Protein 7PB4 (pdb70)

Nearest PDB structures (foldseek):
  7pb4-assembly1_I  TM=1.005E+00  e=2.789E-32  Homo sapiens
  7yyh-assembly1_I  TM=9.983E-01  e=4.580E-30  Homo sapiens
  7ywx-assembly1_I  TM=9.493E-01  e=4.692E-24  Homo sapiens
  7qoo-assembly1_I  TM=8.839E-01  e=1.342E-22  Homo sapiens
  5z08-assembly1_B  TM=8.418E-01  e=1.892E-09  Thermochaetoides thermophila DSM 1495

Radius of gyration: 22.57 Å; Cα contacts (8 Å, |Δi|>4): 398; chains: 3; bounding box: 41×65×60 Å

Structure (mmCIF, N/CA/C/O backbone):
data_7PB4
#
_entry.id   7PB4
#
_cell.length_a   44.625
_cell.length_b   56.119
_cell.length_c   176.704
_cell.angle_alpha   90.000
_cell.angle_beta   90.000
_cell.angle_gamma   90.000
#
_symmetry.space_group_name_H-M   'P 21 21 21'
#
loop_
_entity.id
_entity.type
_entity.pdbx_description
1 polymer 'Centromere protein H'
2 polymer 'Centromere protein I'
3 polymer 'Centromere protein K'
#
loop_
_atom_site.group_PDB
_atom_site.id
_atom_site.type_symbol
_atom_site.label_atom_id
_atom_site.label_alt_id
_atom_site.label_comp_id
_atom_site.label_asym_id
_atom_site.label_entity_id
_atom_site.label_seq_id
_atom_site.pdbx_PDB_ins_code
_atom_site.Cartn_x
_atom_site.Cartn_y
_atom_site.Cartn_z
_atom_site.occupancy
_atom_site.B_iso_or_equiv
_atom_site.auth_seq_id
_atom_site.auth_comp_id
_atom_site.auth_asym_id
_atom_site.auth_atom_id
_atom_site.pdbx_PDB_model_num
ATOM 1 N N . GLN A 1 2 ? -33.426 17.390 1.420 1.00 99.19 200 GLN H N 1
ATOM 2 C CA . GLN A 1 2 ? -32.068 16.935 1.695 1.00 116.76 200 GLN H CA 1
ATOM 3 C C . GLN A 1 2 ? -31.888 16.553 3.159 1.00 106.24 200 GLN H C 1
ATOM 4 O O . GLN A 1 2 ? -30.814 16.117 3.563 1.00 95.59 200 GLN H O 1
ATOM 10 N N . ASN A 1 3 ? -32.945 16.716 3.955 1.00 101.60 201 ASN H N 1
ATOM 11 C CA . ASN A 1 3 ? -32.801 16.573 5.399 1.00 73.92 201 ASN H CA 1
ATOM 12 C C . ASN A 1 3 ? -32.786 15.110 5.833 1.00 82.58 201 ASN H C 1
ATOM 13 O O . ASN A 1 3 ? -31.922 14.701 6.615 1.00 87.65 201 ASN H O 1
ATOM 18 N N . LEU A 1 4 ? -33.722 14.304 5.325 1.00 76.94 202 LEU H N 1
ATOM 19 C CA . LEU A 1 4 ? -33.936 12.972 5.888 1.00 66.42 202 LEU H CA 1
ATOM 20 C C . LEU A 1 4 ? -32.752 12.047 5.625 1.00 73.02 202 LEU H C 1
ATOM 21 O O . LEU A 1 4 ? -32.296 11.339 6.529 1.00 87.03 202 LEU H O 1
ATOM 26 N N . GLN A 1 5 ? -32.245 12.029 4.390 1.00 72.88 203 GLN H N 1
ATOM 27 C CA . GLN A 1 5 ? -31.163 11.108 4.048 1.00 71.05 203 GLN H CA 1
ATOM 28 C C . GLN A 1 5 ? -29.888 11.450 4.812 1.00 75.63 203 GLN H C 1
ATOM 29 O O . GLN A 1 5 ? -29.220 10.564 5.370 1.00 79.48 203 GLN H O 1
ATOM 35 N N . MET A 1 6 ? -29.532 12.736 4.847 1.00 76.26 204 MET H N 1
ATOM 36 C CA . MET A 1 6 ? -28.345 13.145 5.585 1.00 72.69 204 MET H CA 1
ATOM 37 C C . MET A 1 6 ? -28.517 12.931 7.083 1.00 67.14 204 MET H C 1
ATOM 38 O O . MET A 1 6 ? -27.545 12.613 7.772 1.00 67.13 204 MET H O 1
ATOM 43 N N . GLU A 1 7 ? -29.741 13.067 7.602 1.00 58.01 205 GLU H N 1
ATOM 44 C CA . GLU A 1 7 ? -29.967 12.781 9.016 1.00 59.08 205 GLU H CA 1
ATOM 45 C C . GLU A 1 7 ? -29.829 11.290 9.304 1.00 54.41 205 GLU H C 1
ATOM 46 O O . GLU A 1 7 ? -29.344 10.899 10.371 1.00 59.10 205 GLU H O 1
ATOM 52 N N . ILE A 1 8 ? -30.244 10.444 8.360 1.00 51.93 206 ILE H N 1
ATOM 53 C CA . ILE A 1 8 ? -30.021 9.004 8.494 1.00 49.93 206 ILE H CA 1
ATOM 54 C C . ILE A 1 8 ? -28.527 8.703 8.558 1.00 57.85 206 ILE H C 1
ATOM 55 O O . ILE A 1 8 ? -28.058 7.935 9.412 1.00 51.35 206 ILE H O 1
ATOM 60 N N . LYS A 1 9 ? -27.758 9.307 7.648 1.00 53.42 207 LYS H N 1
ATOM 61 C CA . LYS A 1 9 ? -26.310 9.111 7.658 1.00 52.57 207 LYS H CA 1
ATOM 62 C C . LYS A 1 9 ? -25.695 9.589 8.971 1.00 39.84 207 LYS H C 1
ATOM 63 O O . LYS A 1 9 ? -24.841 8.907 9.555 1.00 40.23 207 LYS H O 1
ATOM 69 N N . ILE A 1 10 ? -26.122 10.760 9.449 1.00 37.85 208 ILE H N 1
ATOM 70 C CA . ILE A 1 10 ? -25.588 11.311 10.691 1.00 46.26 208 ILE H CA 1
ATOM 71 C C . ILE A 1 10 ? -25.933 10.408 11.869 1.00 41.34 208 ILE H C 1
ATOM 72 O O . ILE A 1 10 ? -25.110 10.196 12.766 1.00 39.97 208 ILE H O 1
ATOM 77 N N . THR A 1 11 ? -27.146 9.853 11.882 1.00 32.48 209 THR H N 1
ATOM 78 C CA . THR A 1 11 ? -27.539 8.968 12.974 1.00 35.95 209 THR H CA 1
ATOM 79 C C . THR A 1 11 ? -26.730 7.677 12.957 1.00 39.04 209 THR H C 1
ATOM 80 O O . THR A 1 11 ? -26.367 7.153 14.016 1.00 41.47 209 THR H O 1
ATOM 84 N N . THR A 1 12 ? -26.433 7.153 11.765 1.00 37.47 210 THR H N 1
ATOM 85 C CA . THR A 1 12 ? -25.554 5.988 11.676 1.00 44.29 210 THR H CA 1
ATOM 86 C C . THR A 1 12 ? -24.163 6.307 12.219 1.00 39.09 210 THR H C 1
ATOM 87 O O . THR A 1 12 ? -23.578 5.517 12.979 1.00 34.74 210 THR H O 1
ATOM 91 N N . VAL A 1 13 ? -23.622 7.467 11.838 1.00 26.76 211 VAL H N 1
ATOM 92 C CA . VAL A 1 13 ? -22.311 7.881 12.334 1.00 35.29 211 VAL H CA 1
ATOM 93 C C . VAL A 1 13 ? -22.327 8.004 13.853 1.00 35.40 211 VAL H C 1
ATOM 94 O O . VAL A 1 13 ? -21.379 7.595 14.534 1.00 34.55 211 VAL H O 1
ATOM 98 N N . ILE A 1 14 ? -23.406 8.561 14.408 1.00 33.52 212 ILE H N 1
ATOM 99 C CA . ILE A 1 14 ? -23.500 8.732 15.855 1.00 28.74 212 ILE H CA 1
ATOM 100 C C . ILE A 1 14 ? -23.590 7.380 16.550 1.00 35.05 212 ILE H C 1
ATOM 101 O O . ILE A 1 14 ? -22.978 7.171 17.604 1.00 35.05 212 ILE H O 1
ATOM 106 N N . GLN A 1 15 ? -24.360 6.447 15.981 1.00 36.38 213 GLN H N 1
ATOM 107 C CA . GLN A 1 15 ? -24.404 5.086 16.508 1.00 28.49 213 GLN H CA 1
ATOM 108 C C . GLN A 1 15 ? -23.005 4.493 16.607 1.00 34.31 213 GLN H C 1
ATOM 109 O O . GLN A 1 15 ? -22.599 3.984 17.661 1.00 44.87 213 GLN H O 1
ATOM 115 N N . HIS A 1 16 ? -22.253 4.552 15.505 1.00 27.58 214 HIS H N 1
ATOM 116 C CA . HIS A 1 16 ? -20.929 3.936 15.494 1.00 34.79 214 HIS H CA 1
ATOM 117 C C . HIS A 1 16 ? -19.977 4.635 16.460 1.00 36.82 214 HIS H C 1
ATOM 118 O O . HIS A 1 16 ? -19.184 3.977 17.147 1.00 35.77 214 HIS H O 1
ATOM 125 N N . VAL A 1 17 ? -20.038 5.968 16.528 1.00 32.36 215 VAL H N 1
ATOM 126 C CA . VAL A 1 17 ? -19.156 6.705 17.431 1.00 33.59 215 VAL H CA 1
ATOM 127 C C . VAL A 1 17 ? -19.468 6.360 18.881 1.00 36.45 215 VAL H C 1
ATOM 128 O O . VAL A 1 17 ? -18.559 6.141 19.692 1.00 36.76 215 VAL H O 1
ATOM 132 N N . PHE A 1 18 ? -20.757 6.301 19.229 1.00 34.21 216 PHE H N 1
ATOM 133 C CA . PHE A 1 18 ? -21.146 5.933 20.586 1.00 30.52 216 PHE H CA 1
ATOM 134 C C . PHE A 1 18 ? -20.670 4.528 20.928 1.00 39.87 216 PHE H C 1
ATOM 135 O O . PHE A 1 18 ? -20.144 4.291 22.023 1.00 40.70 216 PHE H O 1
ATOM 143 N N . GLN A 1 19 ? -20.838 3.581 20.001 1.00 28.94 217 GLN H N 1
ATOM 144 C CA . GLN A 1 19 ? -20.415 2.211 20.275 1.00 28.53 217 GLN H CA 1
ATOM 145 C C . GLN A 1 19 ? -18.905 2.124 20.469 1.00 38.82 217 GLN H C 1
ATOM 146 O O . GLN A 1 19 ? -18.427 1.459 21.398 1.00 42.25 217 GLN H O 1
ATOM 152 N N . ASN A 1 20 ? -18.137 2.802 19.611 1.00 38.28 218 ASN H N 1
ATOM 153 C CA . ASN A 1 20 ? -16.684 2.757 19.739 1.00 29.82 218 ASN H CA 1
ATOM 154 C C . ASN A 1 20 ? -16.215 3.437 21.021 1.00 33.62 218 ASN H C 1
ATOM 155 O O . ASN A 1 20 ? -15.255 2.982 21.651 1.00 26.01 218 ASN H O 1
ATOM 160 N N . LEU A 1 21 ? -16.884 4.517 21.433 1.00 38.10 219 LEU H N 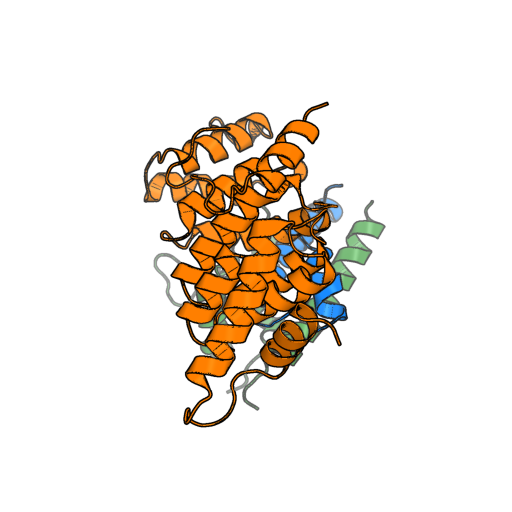1
ATOM 161 C CA . LEU A 1 21 ? -16.509 5.172 22.683 1.00 31.31 219 LEU H CA 1
ATOM 162 C C . LEU A 1 21 ? -16.829 4.293 23.886 1.00 35.13 219 LEU H C 1
ATOM 163 O O . LEU A 1 21 ?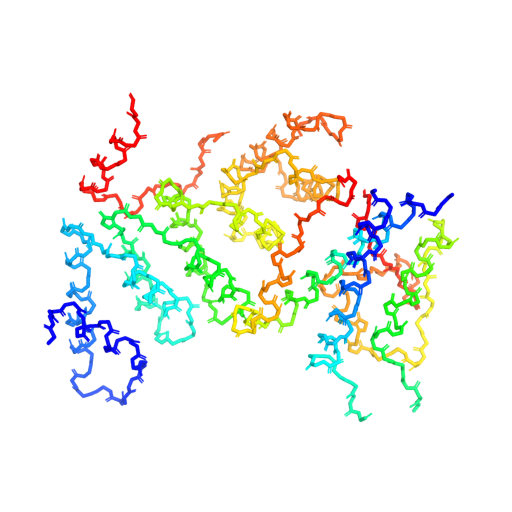 -16.038 4.219 24.835 1.00 28.98 219 LEU H O 1
ATOM 168 N N . ILE A 1 22 ? -17.983 3.620 23.866 1.00 38.60 220 ILE H N 1
ATOM 169 C CA . ILE A 1 22 ? -18.322 2.699 24.948 1.00 25.65 220 ILE H CA 1
ATOM 170 C C . ILE A 1 22 ? -17.308 1.565 25.018 1.00 39.07 220 ILE H C 1
ATOM 171 O O . ILE A 1 22 ? -16.914 1.128 26.107 1.00 40.55 220 ILE H O 1
ATOM 176 N N . LEU A 1 23 ? -16.858 1.078 23.858 1.00 37.42 221 LEU H N 1
ATOM 177 C CA . LEU A 1 23 ? -15.853 0.019 23.853 1.00 36.14 221 LEU H CA 1
ATOM 178 C C . LEU A 1 23 ? -14.507 0.522 24.365 1.00 43.72 221 LEU H C 1
ATOM 179 O O . LEU A 1 23 ? -13.811 -0.190 25.098 1.00 52.04 221 LEU H O 1
ATOM 184 N N . GLY A 1 24 ? -14.122 1.742 23.988 1.00 33.89 222 GLY H N 1
ATOM 185 C CA . GLY A 1 24 ? -12.844 2.273 24.427 1.00 33.25 222 GLY H CA 1
ATOM 186 C C . GLY A 1 24 ? -12.815 2.636 25.897 1.00 42.48 222 GLY H C 1
ATOM 187 O O . GLY A 1 24 ? -11.750 2.615 26.522 1.00 52.78 222 GLY H O 1
ATOM 188 N N . SER A 1 25 ? -13.971 2.973 26.471 1.00 38.78 223 SER H N 1
ATOM 189 C CA . SER A 1 25 ? -14.010 3.337 27.882 1.00 35.18 223 SER H CA 1
ATOM 190 C C . SER A 1 25 ? -13.883 2.129 28.801 1.00 45.93 223 SER H C 1
ATOM 191 O O . SER A 1 25 ? -13.584 2.303 29.988 1.00 51.75 223 SER H O 1
ATOM 194 N N . LYS A 1 26 ? -14.098 0.918 28.280 1.00 50.41 224 LYS H N 1
ATOM 195 C CA . LYS A 1 26 ? -14.006 -0.317 29.064 1.00 40.06 224 LYS H CA 1
ATOM 196 C C . LYS A 1 26 ? -14.952 -0.291 30.264 1.00 46.75 224 LYS H C 1
ATOM 197 O O . LYS A 1 26 ? -14.627 -0.781 31.347 1.00 47.28 224 LYS H O 1
ATOM 203 N N . VAL A 1 27 ? -16.135 0.280 30.068 1.00 47.10 225 VAL H N 1
ATOM 204 C CA . VAL A 1 27 ? -17.124 0.411 31.130 1.00 32.90 225 VAL H CA 1
ATOM 205 C C . VAL A 1 27 ? -18.016 -0.822 31.133 1.00 40.32 225 VAL H C 1
ATOM 206 O O . VAL A 1 27 ? -18.477 -1.270 30.076 1.00 34.30 225 VAL H O 1
ATOM 210 N N . ASN A 1 28 ? -18.254 -1.377 32.321 1.00 42.64 226 ASN H N 1
ATOM 211 C CA . ASN A 1 28 ? -19.196 -2.482 32.490 1.00 35.58 226 ASN H CA 1
ATOM 212 C C . ASN A 1 28 ? -20.603 -1.918 32.315 1.00 37.59 226 ASN H C 1
ATOM 213 O O . ASN A 1 28 ? 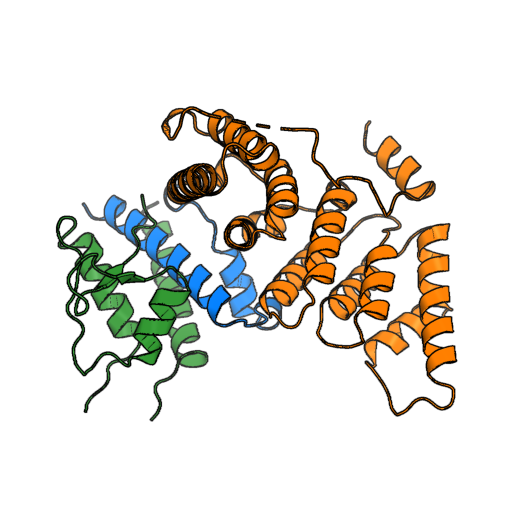-21.330 -1.650 33.275 1.00 42.83 226 ASN H O 1
ATOM 218 N N . TRP A 1 29 ? -20.990 -1.734 31.050 1.00 31.20 227 TRP H N 1
ATOM 219 C CA . TRP A 1 29 ? -22.228 -1.032 30.731 1.00 31.32 227 TRP H CA 1
ATOM 220 C C . TRP A 1 29 ? -23.473 -1.788 31.176 1.00 43.43 227 TRP H C 1
ATOM 221 O O . TRP A 1 29 ? -24.546 -1.183 31.270 1.00 48.72 227 TRP H O 1
ATOM 232 N N . ALA A 1 30 ? -23.363 -3.089 31.451 1.00 41.16 228 ALA H N 1
ATOM 233 C CA . ALA A 1 30 ? -24.508 -3.821 31.980 1.00 39.07 228 ALA H CA 1
ATOM 234 C C . ALA A 1 30 ? -24.836 -3.417 33.410 1.00 29.82 228 ALA H C 1
ATOM 235 O O . ALA A 1 30 ? -25.981 -3.587 33.842 1.00 36.99 228 ALA H O 1
ATOM 237 N N . GLU A 1 31 ? -23.861 -2.885 34.151 1.00 34.58 229 GLU H N 1
ATOM 238 C CA . GLU A 1 31 ? -24.123 -2.436 35.514 1.00 27.55 229 GLU H CA 1
ATOM 239 C C . GLU A 1 31 ? -24.934 -1.147 35.531 1.00 47.46 229 GLU H C 1
ATOM 240 O O . GLU A 1 31 ? -25.755 -0.944 36.433 1.00 57.49 229 GLU H O 1
ATOM 246 N N . ASP A 1 32 ? -24.720 -0.270 34.554 1.00 46.67 230 ASP H N 1
ATOM 247 C CA . ASP A 1 32 ? -25.495 0.957 34.432 1.00 38.16 230 ASP H CA 1
ATOM 248 C C . ASP A 1 32 ? -26.788 0.653 33.686 1.00 48.54 230 ASP H C 1
ATOM 249 O O . ASP A 1 32 ? -26.748 0.285 32.505 1.00 51.74 230 ASP H O 1
ATOM 254 N N . PRO A 1 33 ? -27.949 0.784 34.336 1.00 42.88 231 PRO H N 1
ATOM 255 C CA . PRO A 1 33 ? -29.207 0.411 33.658 1.00 41.45 231 PRO H CA 1
ATOM 256 C C . PRO A 1 33 ? -29.488 1.232 32.410 1.00 46.05 231 PRO H C 1
ATOM 257 O O . PRO A 1 33 ? -29.865 0.671 31.370 1.00 56.81 231 PRO H O 1
ATOM 261 N N . ALA A 1 34 ? -29.322 2.554 32.487 1.00 51.29 232 ALA H N 1
ATOM 262 C CA . ALA A 1 34 ? -29.553 3.397 31.319 1.00 53.76 232 ALA H CA 1
ATOM 263 C C . ALA A 1 34 ? -28.572 3.061 30.204 1.00 55.40 232 ALA H C 1
ATOM 264 O O . ALA A 1 34 ? -28.963 2.911 29.041 1.00 57.82 232 ALA H O 1
ATOM 266 N N . LEU A 1 35 ? -27.287 2.931 30.545 1.00 52.11 233 LEU H N 1
ATOM 267 C CA . LEU A 1 35 ? -26.293 2.558 29.545 1.00 48.00 233 LEU H CA 1
ATOM 268 C C . LEU A 1 35 ? -26.611 1.201 28.931 1.00 38.61 233 LEU H C 1
ATOM 269 O O . LEU A 1 35 ? -26.390 0.987 27.735 1.00 42.44 233 LEU H O 1
ATOM 274 N N . LYS A 1 36 ? -27.139 0.274 29.732 1.00 45.70 234 LYS H N 1
ATOM 275 C CA . LYS A 1 36 ? -27.477 -1.045 29.208 1.00 40.13 234 LYS H CA 1
ATOM 276 C C . LYS A 1 36 ? -28.642 -0.966 28.230 1.00 51.93 234 LYS H C 1
ATOM 277 O O . LYS A 1 36 ? -28.600 -1.566 27.150 1.00 65.50 234 LYS H O 1
ATOM 283 N N . GLU A 1 37 ? -29.696 -0.228 28.590 1.00 41.82 235 GLU H N 1
ATOM 284 C CA . GLU A 1 37 ? -30.844 -0.125 27.696 1.00 53.39 235 GLU H CA 1
ATOM 285 C C . GLU A 1 37 ? -30.547 0.732 26.471 1.00 54.75 235 GLU H C 1
ATOM 286 O O . GLU A 1 37 ? -31.283 0.648 25.482 1.00 49.32 235 GLU H O 1
ATOM 292 N N . ILE A 1 38 ? -29.496 1.547 26.511 1.00 54.37 236 ILE H N 1
ATOM 293 C CA . ILE A 1 38 ? -29.102 2.332 25.343 1.00 46.53 236 ILE H CA 1
ATOM 294 C C . ILE A 1 38 ? -28.168 1.544 24.431 1.00 51.56 236 ILE H C 1
ATOM 295 O O . ILE A 1 38 ? -28.225 1.683 23.206 1.00 40.97 236 ILE H O 1
ATOM 300 N N . VAL A 1 39 ? -27.301 0.708 25.008 1.00 48.59 237 VAL H N 1
ATOM 301 C CA . VAL A 1 39 ? -26.440 -0.151 24.198 1.00 51.00 237 VAL H CA 1
ATOM 302 C C . VAL A 1 39 ? -27.282 -1.059 23.311 1.00 42.10 237 VAL H C 1
ATOM 303 O O . VAL A 1 39 ? -26.955 -1.290 22.140 1.00 46.71 237 VAL H O 1
ATOM 307 N N . LEU A 1 40 ? -28.393 -1.568 23.847 1.00 43.32 238 LEU H N 1
ATOM 308 C CA . LEU A 1 40 ? -29.306 -2.379 23.052 1.00 53.63 238 LEU H CA 1
ATOM 309 C C . LEU A 1 40 ? -30.086 -1.553 22.036 1.00 47.80 238 LEU H C 1
ATOM 310 O O . LEU A 1 40 ? -30.669 -2.128 21.110 1.00 44.74 238 LEU H O 1
ATOM 315 N N . GLN A 1 41 ? -30.117 -0.226 22.188 1.00 58.73 239 GLN H N 1
ATOM 316 C CA . GLN A 1 41 ? -30.737 0.618 21.171 1.00 51.83 239 GLN H CA 1
ATOM 317 C C . GLN A 1 41 ? -29.860 0.732 19.931 1.00 56.63 239 GLN H C 1
ATOM 318 O O . GLN A 1 41 ? -30.372 0.953 18.828 1.00 64.00 239 GLN H O 1
ATOM 324 N N . LEU A 1 42 ? -28.548 0.588 20.089 1.00 50.28 240 LEU H N 1
ATOM 325 C CA . LEU A 1 42 ? -27.652 0.577 18.946 1.00 51.20 240 LEU H CA 1
ATOM 326 C C . LEU A 1 42 ? -27.901 -0.668 18.094 1.00 70.87 240 LEU H C 1
ATOM 327 O O . LEU A 1 42 ? -28.681 -1.557 18.453 1.00 86.65 240 LEU H O 1
ATOM 332 N N . GLU A 1 43 ? -27.218 -0.724 16.949 1.00 54.78 241 GLU H N 1
ATOM 333 C CA . GLU A 1 43 ? -27.417 -1.788 15.962 1.00 77.38 241 GLU H CA 1
ATOM 334 C C . GLU A 1 43 ? -28.867 -1.812 15.477 1.00 63.07 241 GLU H C 1
ATOM 335 O O . GLU A 1 43 ? -29.489 -2.868 15.346 1.00 66.23 241 GLU H O 1
ATOM 341 N N . LYS A 1 44 ? -29.414 -0.627 15.226 1.00 60.61 242 LYS H N 1
ATOM 342 C CA . LYS A 1 44 ? -30.720 -0.465 14.601 1.00 51.05 242 LYS H CA 1
ATOM 343 C C . LYS A 1 44 ? -30.522 0.228 13.262 1.00 60.26 242 LYS H C 1
ATOM 344 O O . LYS A 1 44 ? -29.938 1.316 13.205 1.00 83.81 242 LYS H O 1
ATOM 350 N N . ASN A 1 45 ? -30.999 -0.400 12.191 1.00 67.85 243 ASN H N 1
ATOM 351 C CA . ASN A 1 45 ? -30.902 0.196 10.863 1.00 52.71 243 ASN H CA 1
ATOM 352 C C . ASN A 1 45 ? -31.766 1.450 10.816 1.00 60.24 243 ASN H C 1
ATOM 353 O O . ASN A 1 45 ? -32.994 1.372 10.929 1.00 59.24 243 ASN H O 1
ATOM 358 N N . VAL A 1 46 ? -31.122 2.609 10.661 1.00 68.64 244 VAL H N 1
ATOM 359 C CA . VAL A 1 46 ? -31.845 3.877 10.667 1.00 60.76 244 VAL H CA 1
ATOM 360 C C . VAL A 1 46 ? -32.811 3.957 9.494 1.00 66.59 244 VAL H C 1
ATOM 361 O O . VAL A 1 46 ? -33.891 4.551 9.606 1.00 86.49 244 VAL H O 1
ATOM 365 N N . ASP A 1 47 ? -32.458 3.352 8.361 1.00 73.01 245 ASP H N 1
ATOM 366 C CA . ASP A 1 47 ? -33.323 3.385 7.189 1.00 81.96 245 ASP H CA 1
ATOM 367 C C . ASP A 1 47 ? -34.389 2.297 7.273 1.00 79.87 245 ASP H C 1
ATOM 368 O O . ASP A 1 47 ? -34.577 1.525 6.327 1.00 78.65 245 ASP H O 1
ATOM 373 N N . MET A 1 48 ? -35.088 2.228 8.403 1.00 81.37 246 MET H N 1
ATOM 374 C CA . MET A 1 48 ? -36.165 1.261 8.592 1.00 74.20 246 MET H CA 1
ATOM 375 C C . MET A 1 48 ? -37.338 1.896 9.334 1.00 72.35 246 MET H C 1
ATOM 376 O O . MET A 1 48 ? -37.214 2.983 9.898 1.00 54.75 246 MET H O 1
ATOM 381 N N . MET B 2 1 ? -29.129 -25.132 53.044 1.00 92.19 63 MET I N 1
ATOM 382 C CA . MET B 2 1 ? -28.609 -25.034 51.686 1.00 62.98 63 MET I CA 1
ATOM 383 C C . MET B 2 1 ? -28.813 -26.334 50.918 1.00 65.79 63 MET I C 1
ATOM 384 O O . MET B 2 1 ? -29.800 -27.042 51.117 1.00 70.05 63 MET I O 1
ATOM 389 N N . ASP B 2 2 ? -27.881 -26.595 50.001 1.00 52.07 64 ASP I N 1
ATOM 390 C CA . ASP B 2 2 ? -27.911 -27.800 49.186 1.00 48.47 64 ASP I CA 1
ATOM 391 C C . ASP B 2 2 ? -26.436 -27.847 48.822 1.00 71.64 64 ASP I C 1
ATOM 392 O O . ASP B 2 2 ? -25.736 -26.858 49.022 1.00 96.49 64 ASP I O 1
ATOM 397 N N . ALA B 2 3 ? -25.944 -28.953 48.277 1.00 63.05 65 ALA I N 1
ATOM 398 C CA . ALA B 2 3 ? -24.506 -29.067 48.013 1.00 44.61 65 ALA I CA 1
ATOM 399 C C . ALA B 2 3 ? -23.963 -28.042 47.019 1.00 49.86 65 ALA I C 1
ATOM 400 O O . ALA B 2 3 ? -22.878 -27.497 47.222 1.00 57.64 65 ALA I O 1
ATOM 402 N N . LEU B 2 4 ? -24.705 -27.770 45.953 1.00 48.19 66 LEU I N 1
ATOM 403 C CA . LEU B 2 4 ? -24.236 -26.848 44.919 1.00 52.23 66 LEU I CA 1
ATOM 404 C C . LEU B 2 4 ? -24.344 -25.387 45.337 1.00 41.85 66 LEU I C 1
ATOM 405 O O . LEU B 2 4 ? -23.444 -24.599 45.065 1.00 50.62 66 LEU I O 1
ATOM 410 N N . GLN B 2 5 ? -25.438 -25.022 45.988 1.00 44.53 67 GLN I N 1
ATOM 411 C CA . GLN B 2 5 ? -25.668 -23.648 46.422 1.00 56.95 67 GLN I CA 1
ATOM 412 C C . GLN B 2 5 ? -24.584 -23.170 47.378 1.00 42.24 67 GLN I C 1
ATOM 413 O O . GLN B 2 5 ? -24.233 -21.985 47.367 1.00 51.25 67 GLN I O 1
ATOM 419 N N . MET B 2 6 ? -24.042 -24.068 48.206 1.00 39.69 68 MET I N 1
ATOM 420 C CA . MET B 2 6 ? -22.901 -23.699 49.038 1.00 50.33 68 MET I CA 1
ATOM 421 C C . MET B 2 6 ? -21.723 -23.257 48.180 1.00 47.66 68 MET I C 1
ATOM 422 O O . MET B 2 6 ? -21.077 -22.243 48.470 1.00 42.24 68 MET I O 1
ATOM 427 N N . ALA B 2 7 ? -21.441 -23.997 47.105 1.00 38.56 69 ALA I N 1
ATOM 428 C CA . ALA B 2 7 ? -20.342 -23.630 46.220 1.00 39.57 69 ALA I CA 1
ATOM 429 C C . ALA B 2 7 ? -20.633 -22.329 45.482 1.00 42.44 69 ALA I C 1
ATOM 430 O O . ALA B 2 7 ? -19.735 -21.500 45.298 1.00 42.79 69 ALA I O 1
ATOM 432 N N . VAL B 2 8 ? -21.882 -22.133 45.050 1.00 41.89 70 VAL I N 1
ATOM 433 C CA . VAL B 2 8 ? -22.240 -20.891 44.369 1.00 40.73 70 VAL I CA 1
ATOM 434 C C . VAL B 2 8 ? -22.052 -19.700 45.301 1.00 41.91 70 VAL I C 1
ATOM 435 O O . VAL B 2 8 ? -21.521 -18.658 44.901 1.00 48.50 70 VAL I O 1
ATOM 439 N N . GLY B 2 9 ? -22.467 -19.840 46.561 1.00 37.72 71 GLY I N 1
ATOM 440 C CA . GLY B 2 9 ? -22.237 -18.775 47.524 1.00 35.84 71 GLY I CA 1
ATOM 441 C C . GLY B 2 9 ? -20.763 -18.538 47.792 1.00 38.10 71 GLY I C 1
ATOM 442 O O . GLY B 2 9 ? -20.318 -17.392 47.900 1.00 57.06 71 GLY I O 1
ATOM 443 N N . TYR B 2 10 ? -19.986 -19.620 47.900 1.00 41.44 72 TYR I N 1
ATOM 444 C CA . TYR B 2 10 ? -18.547 -19.489 48.109 1.00 40.95 72 TYR I CA 1
ATOM 445 C C . TYR B 2 10 ? -17.890 -18.725 46.967 1.00 43.18 72 TYR I C 1
ATOM 446 O O . TYR B 2 10 ? -17.005 -17.893 47.193 1.00 46.16 72 TYR I O 1
ATOM 455 N N . PHE B 2 11 ? -18.312 -18.997 45.729 1.00 43.98 73 PHE I N 1
ATOM 456 C CA . PHE B 2 11 ? -17.758 -18.273 44.589 1.00 37.72 73 PHE I CA 1
ATOM 457 C C . PHE B 2 11 ? -18.293 -16.849 44.507 1.00 43.21 73 PHE I C 1
ATOM 458 O O . PHE B 2 11 ? -17.615 -15.965 43.971 1.00 60.61 73 PHE I O 1
ATOM 466 N N . GLU B 2 12 ? -19.501 -16.605 45.023 1.00 41.01 74 GLU I N 1
ATOM 467 C CA . GLU B 2 12 ? -20.022 -15.242 45.067 1.00 44.20 74 GLU I CA 1
ATOM 468 C C . GLU B 2 12 ? -19.305 -14.395 46.109 1.00 50.24 74 GLU I C 1
ATOM 469 O O . GLU B 2 12 ? -19.240 -13.169 45.969 1.00 53.44 74 GLU I O 1
ATOM 475 N N . LYS B 2 13 ? -18.771 -15.022 47.159 1.00 59.45 75 LYS I N 1
ATOM 476 C CA . LYS B 2 13 ? -18.007 -14.286 48.161 1.00 49.95 75 LYS I CA 1
ATOM 477 C C . LYS B 2 13 ? -16.670 -13.781 47.633 1.00 72.47 75 LYS I C 1
ATOM 478 O O . LYS B 2 13 ? -16.038 -12.949 48.295 1.00 66.27 75 LYS I O 1
ATOM 484 N N . GLY B 2 14 ? -16.225 -14.256 46.472 1.00 79.99 76 GLY I N 1
ATOM 485 C CA . GLY B 2 14 ? -14.960 -13.845 45.913 1.00 80.61 76 GLY I CA 1
ATOM 486 C C . GLY B 2 14 ? -13.790 -14.537 46.582 1.00 85.29 76 GLY I C 1
ATOM 487 O O . GLY B 2 14 ? -13.961 -15.350 47.496 1.00 93.54 76 GLY I O 1
ATOM 488 N N . PRO B 2 15 ? -12.573 -14.234 46.130 1.00 82.80 77 PRO I N 1
ATOM 489 C CA . PRO B 2 15 ? -11.387 -14.825 46.760 1.00 73.60 77 PRO I CA 1
ATOM 490 C C . PRO B 2 15 ? -11.257 -14.384 48.211 1.00 76.12 77 PRO I C 1
ATOM 491 O O . PRO B 2 15 ? -11.655 -13.280 48.587 1.00 92.25 77 PRO I O 1
ATOM 495 N N . ILE B 2 16 ? -10.690 -15.268 49.030 1.00 70.71 78 ILE I N 1
ATOM 496 C CA . ILE B 2 16 ? -10.594 -15.026 50.466 1.00 90.75 78 ILE I CA 1
ATOM 497 C C . ILE B 2 16 ? -9.143 -14.794 50.869 1.00 86.52 78 ILE I C 1
ATOM 498 O O . ILE B 2 16 ? -8.330 -14.324 50.066 1.00 83.67 78 ILE I O 1
ATOM 503 N N . LYS B 2 17 ? -8.813 -15.123 52.116 1.00 101.12 79 LYS I N 1
ATOM 504 C CA . LYS B 2 17 ? -7.515 -14.793 52.692 1.00 101.77 79 LYS I CA 1
ATOM 505 C C . LYS B 2 17 ? -6.436 -15.739 52.165 1.00 99.56 79 LYS I C 1
ATOM 506 O O . LYS B 2 17 ? -6.628 -16.467 51.187 1.00 92.58 79 LYS I O 1
ATOM 512 N N . ALA B 2 18 ? -5.278 -15.732 52.823 1.00 110.68 80 ALA I N 1
ATOM 513 C CA . ALA B 2 18 ? -4.179 -16.607 52.443 1.00 118.38 80 ALA I CA 1
ATOM 514 C C . ALA B 2 18 ? -4.518 -18.060 52.751 1.00 121.54 80 ALA I C 1
ATOM 515 O O . ALA B 2 18 ? -5.195 -18.372 53.735 1.00 114.93 80 ALA I O 1
ATOM 517 N N . SER B 2 19 ? -4.022 -18.957 51.904 1.00 129.94 81 SER I N 1
ATOM 518 C CA . SER B 2 19 ? -4.424 -20.357 51.954 1.00 124.98 81 SER I CA 1
ATOM 519 C C . SER B 2 19 ? -3.727 -21.087 53.096 1.00 114.28 81 SER I C 1
ATOM 520 O O . SER B 2 19 ? -2.502 -21.254 53.082 1.00 117.14 81 SER I O 1
ATOM 523 N N . GLN B 2 20 ? -4.512 -21.519 54.080 1.00 97.43 82 GLN I N 1
ATOM 524 C CA . GLN B 2 20 ? -4.100 -22.528 55.047 1.00 106.74 82 GLN I CA 1
ATOM 525 C C . GLN B 2 20 ? -4.758 -23.868 54.758 1.00 105.60 82 GLN I C 1
ATOM 526 O O . GLN B 2 20 ? -4.079 -24.898 54.697 1.00 109.64 82 GLN I O 1
ATOM 532 N N . ASN B 2 21 ? -6.081 -23.871 54.571 1.00 96.88 83 ASN I N 1
ATOM 533 C CA . ASN B 2 21 ? -6.810 -25.015 54.035 1.00 85.60 83 ASN I CA 1
ATOM 534 C C . ASN B 2 21 ? -7.764 -24.569 52.933 1.00 75.67 83 ASN I C 1
ATOM 535 O O . ASN B 2 21 ? -8.651 -25.330 52.533 1.00 79.79 83 ASN I O 1
ATOM 540 N N . LYS B 2 22 ? -7.573 -23.348 52.425 1.00 77.03 84 LYS I N 1
ATOM 541 C CA . LYS B 2 22 ? -8.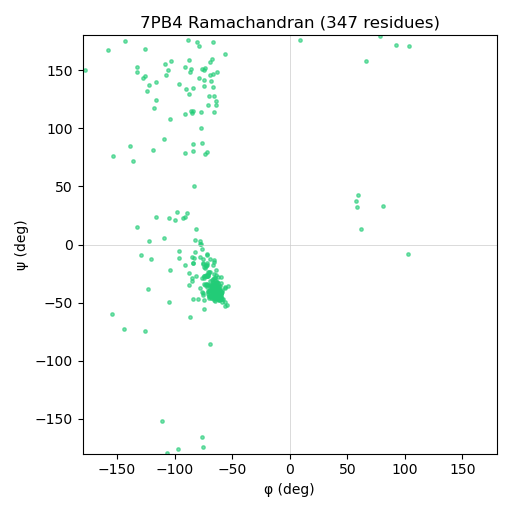488 -22.745 51.464 1.00 75.92 84 LYS I CA 1
ATOM 542 C C . LYS B 2 22 ? -8.351 -23.344 50.070 1.00 74.95 84 LYS I C 1
ATOM 543 O O . LYS B 2 22 ? -9.325 -23.344 49.308 1.00 70.94 84 LYS I O 1
ATOM 549 N N . ASP B 2 23 ? -7.163 -23.838 49.710 1.00 57.96 85 ASP I N 1
ATOM 550 C CA . ASP B 2 23 ? -7.009 -24.517 48.427 1.00 54.77 85 ASP I CA 1
ATOM 551 C C . ASP B 2 23 ? -7.918 -25.736 48.352 1.00 64.80 85 ASP I C 1
ATOM 552 O O . ASP B 2 23 ? -8.615 -25.949 47.352 1.00 63.92 85 ASP I O 1
ATOM 557 N N . LYS B 2 24 ? -7.935 -26.540 49.418 1.00 59.36 86 LYS I N 1
ATOM 558 C CA . LYS B 2 24 ? -8.796 -27.716 49.449 1.00 58.11 86 LYS I CA 1
ATOM 559 C C . LYS B 2 24 ? -10.268 -27.326 49.418 1.00 56.56 86 LYS I C 1
ATOM 560 O O . LYS B 2 24 ? -11.080 -28.005 48.783 1.00 58.51 86 LYS I O 1
ATOM 566 N N . THR B 2 25 ? -10.632 -26.228 50.087 1.00 47.85 87 THR I N 1
ATOM 567 C CA . THR B 2 25 ? -12.026 -25.790 50.090 1.00 47.16 87 THR I CA 1
ATOM 568 C C . THR B 2 25 ? -12.469 -25.354 48.698 1.00 48.66 87 THR I C 1
ATOM 569 O O . THR B 2 25 ? -13.544 -25.747 48.220 1.00 43.54 87 THR I O 1
ATOM 573 N N . LEU B 2 26 ? -11.653 -24.527 48.039 1.00 48.56 88 LEU I N 1
ATOM 574 C CA . LEU B 2 26 ? -11.950 -24.120 46.671 1.00 44.61 88 LEU I CA 1
ATOM 575 C C . LEU B 2 26 ? -12.037 -25.329 45.749 1.00 44.13 88 LEU I C 1
ATOM 576 O O . LEU B 2 26 ? -12.924 -25.401 44.889 1.00 39.88 88 LEU I O 1
ATOM 581 N N . GLU B 2 27 ? -11.132 -26.296 45.925 1.00 40.87 89 GLU I N 1
ATOM 582 C CA . GLU B 2 27 ? -11.160 -27.493 45.092 1.00 38.72 89 GLU I CA 1
ATOM 583 C C . GLU B 2 27 ? -12.431 -28.299 45.324 1.00 42.03 89 GLU I C 1
ATOM 584 O O . GLU B 2 27 ? -13.028 -28.807 44.371 1.00 51.96 89 GLU I O 1
ATOM 590 N N . LYS B 2 28 ? -12.864 -28.420 46.581 1.00 42.67 90 LYS I N 1
ATOM 591 C CA . LYS B 2 28 ? -14.089 -29.158 46.878 1.00 43.05 90 LYS I CA 1
ATOM 592 C C . LYS B 2 28 ? -15.300 -28.484 46.246 1.00 38.63 90 LYS I C 1
ATOM 593 O O . LYS B 2 28 ? -16.152 -29.149 45.643 1.00 48.41 90 LYS I O 1
ATOM 599 N N . HIS B 2 29 ? -15.392 -27.158 46.372 1.00 36.91 91 HIS I N 1
ATOM 600 C CA . HIS B 2 29 ? -16.526 -26.449 45.785 1.00 37.88 91 HIS I CA 1
ATOM 601 C C . HIS B 2 29 ? -16.530 -26.575 44.264 1.00 45.10 91 HIS I C 1
ATOM 602 O O . HIS B 2 29 ? -17.578 -26.835 43.655 1.00 46.18 91 HIS I O 1
ATOM 609 N N . LEU B 2 30 ? -15.363 -26.411 43.635 1.00 41.10 92 LEU I N 1
ATOM 610 C CA . LEU B 2 30 ? -15.286 -26.514 42.182 1.00 42.77 92 LEU I CA 1
ATOM 611 C C . LEU B 2 30 ? -15.594 -27.931 41.711 1.00 41.04 92 LEU I C 1
ATOM 612 O O . LEU B 2 30 ? -16.248 -28.121 40.677 1.00 33.09 92 LEU I O 1
ATOM 617 N N . LYS B 2 31 ? -15.147 -28.939 42.468 1.00 42.69 93 LYS I N 1
ATOM 618 C CA . LYS B 2 31 ? -15.435 -30.323 42.115 1.00 38.99 93 LYS I CA 1
ATOM 619 C C . LYS B 2 31 ? -16.922 -30.622 42.238 1.00 36.68 93 LYS I C 1
ATOM 620 O O . LYS B 2 31 ? -17.484 -31.331 41.399 1.00 28.39 93 LYS I O 1
ATOM 626 N N . THR B 2 32 ? -17.576 -30.088 43.272 1.00 31.95 94 THR I N 1
ATOM 627 C CA . THR B 2 32 ? -19.023 -30.245 43.391 1.00 37.14 94 THR I CA 1
ATOM 628 C C . THR B 2 32 ? -19.736 -29.614 42.201 1.00 45.45 94 THR I C 1
ATOM 629 O O . THR B 2 32 ? -20.639 -30.220 41.602 1.00 39.83 94 THR I O 1
ATOM 633 N N . VAL B 2 33 ? -19.390 -28.399 41.813 1.00 39.66 95 VAL I N 1
ATOM 634 C CA . VAL B 2 33 ? -20.017 -27.789 40.665 1.00 34.09 95 VAL I CA 1
ATOM 635 C C . VAL B 2 33 ? -19.893 -28.633 39.412 1.00 38.17 95 VAL I C 1
ATOM 636 O O . VAL B 2 33 ? -20.865 -28.912 38.759 1.00 31.38 95 VAL I O 1
ATOM 640 N N . GLU B 2 34 ? -18.669 -29.028 39.068 1.00 32.92 96 GLU I N 1
ATOM 641 C CA . GLU B 2 34 ? -18.465 -29.779 37.829 1.00 38.56 96 GLU I CA 1
ATOM 642 C C . GLU B 2 34 ? -19.137 -31.141 37.878 1.00 38.73 96 GLU I C 1
ATOM 643 O O . GLU B 2 34 ? -19.632 -31.613 36.867 1.00 47.14 96 GLU I O 1
ATOM 649 N N . ASN B 2 35 ? -19.173 -31.776 39.042 1.00 38.82 97 ASN I N 1
ATOM 650 C CA . ASN B 2 35 ? -19.878 -33.025 39.158 1.00 43.45 97 ASN I CA 1
ATOM 651 C C . ASN B 2 35 ? -21.337 -32.844 38.880 1.00 41.23 97 ASN I C 1
ATOM 652 O O . ASN B 2 35 ? -21.903 -33.600 38.135 1.00 52.51 97 ASN I O 1
ATOM 657 N N . VAL B 2 36 ? -21.938 -31.818 39.437 1.00 38.79 98 VAL I N 1
ATOM 658 C CA . VAL B 2 36 ? -23.342 -31.559 39.125 1.00 35.77 98 VAL I CA 1
ATOM 659 C C . VAL B 2 36 ? -23.502 -31.175 37.658 1.00 46.76 98 VAL I C 1
ATOM 660 O O . VAL B 2 36 ? -24.490 -31.539 37.009 1.00 43.81 98 VAL I O 1
ATOM 664 N N . ALA B 2 37 ? -22.524 -30.451 37.105 1.00 52.69 99 ALA I N 1
ATOM 665 C CA . ALA B 2 37 ? -22.631 -30.007 35.718 1.00 43.90 99 ALA I CA 1
ATOM 666 C C . ALA B 2 37 ? -22.490 -31.169 34.742 1.00 44.48 99 ALA I C 1
ATOM 667 O O . ALA B 2 37 ? -23.213 -31.235 33.741 1.00 56.77 99 ALA I O 1
ATOM 669 N N . TRP B 2 38 ? -21.567 -32.090 35.009 1.00 57.78 100 TRP I N 1
ATOM 670 C CA . TRP B 2 38 ? -21.327 -33.223 34.127 1.00 45.93 100 TRP I CA 1
ATOM 671 C C . TRP B 2 38 ? -22.266 -34.394 34.383 1.00 49.93 100 TRP I C 1
ATOM 672 O O . TRP B 2 38 ? -22.290 -35.331 33.577 1.00 44.99 100 TRP I O 1
ATOM 683 N N . LYS B 2 39 ? -23.037 -34.374 35.471 1.00 56.19 101 LYS I N 1
ATOM 684 C CA . LYS B 2 39 ? -24.029 -35.422 35.689 1.00 50.92 101 LYS I CA 1
ATOM 685 C C . LYS B 2 39 ? -25.353 -35.090 35.002 1.00 66.97 101 LYS I C 1
ATOM 686 O O . LYS B 2 39 ? -25.791 -35.814 34.103 1.00 85.93 101 LYS I O 1
ATOM 692 N N . ASN B 2 40 ? -25.999 -33.997 35.416 1.00 52.74 102 ASN I N 1
ATOM 693 C CA . ASN B 2 40 ? -27.293 -33.618 34.866 1.00 58.66 102 ASN I CA 1
ATOM 694 C C . ASN B 2 40 ? -27.382 -32.172 34.397 1.00 51.97 102 ASN I C 1
ATOM 695 O O . ASN B 2 40 ? -28.383 -31.814 33.766 1.00 47.33 102 ASN I O 1
ATOM 700 N N . GLY B 2 41 ? -26.389 -31.336 34.677 1.00 53.98 103 GLY I N 1
ATOM 701 C CA . GLY B 2 41 ? -26.375 -29.970 34.198 1.00 39.51 103 GLY I CA 1
ATOM 702 C C . GLY B 2 41 ? -26.734 -28.968 35.283 1.00 43.33 103 GLY I C 1
ATOM 703 O O . GLY B 2 41 ? -27.169 -29.310 36.385 1.00 54.54 103 GLY I O 1
ATOM 704 N N . LEU B 2 42 ? -26.543 -27.697 34.943 1.00 38.74 104 LEU I N 1
ATOM 705 C CA . LEU B 2 42 ? -26.794 -26.585 35.845 1.00 31.21 104 LEU I CA 1
ATOM 706 C C . LEU B 2 42 ? -28.039 -25.821 35.415 1.00 30.63 104 LEU I C 1
ATOM 707 O O . LEU B 2 42 ? -28.435 -25.835 34.246 1.00 46.82 104 LEU I O 1
ATOM 712 N N . ALA B 2 43 ? -28.652 -25.141 36.381 1.00 37.45 105 ALA I N 1
ATOM 713 C CA . ALA B 2 43 ? -29.818 -24.319 36.108 1.00 39.44 105 ALA I CA 1
ATOM 714 C C . ALA B 2 43 ? -29.398 -22.983 35.499 1.00 47.50 105 ALA I C 1
ATOM 715 O O . ALA B 2 43 ? -28.214 -22.648 35.413 1.00 44.31 105 ALA I O 1
ATOM 717 N N . SER B 2 44 ? -30.377 -22.219 35.029 1.00 43.44 106 SER I N 1
ATOM 718 C CA . SER B 2 44 ? -30.068 -20.944 34.387 1.00 35.53 106 SER I CA 1
ATOM 719 C C . SER B 2 44 ? -29.485 -19.956 35.380 1.00 52.73 106 SER I C 1
ATOM 720 O O . SER B 2 44 ? -28.531 -19.252 35.065 1.00 47.18 106 SER I O 1
ATOM 723 N N . GLU B 2 45 ? -30.051 -19.903 36.580 1.00 44.89 107 GLU I N 1
ATOM 724 C CA . GLU B 2 45 ? -29.588 -18.951 37.587 1.00 45.30 107 GLU I CA 1
ATOM 725 C C . GLU B 2 45 ? -28.146 -19.207 37.989 1.00 41.86 107 GLU I C 1
ATOM 726 O O . GLU B 2 45 ? -27.354 -18.274 38.072 1.00 55.97 107 GLU I O 1
ATOM 732 N N . GLU B 2 46 ? -27.800 -20.465 38.237 1.00 50.70 108 GLU I N 1
ATOM 733 C CA . GLU B 2 46 ? -26.452 -20.800 38.682 1.00 50.41 108 GLU I CA 1
ATOM 734 C C . GLU B 2 46 ? -25.474 -20.457 37.581 1.00 49.15 108 GLU I C 1
ATOM 735 O O . GLU B 2 46 ? -24.392 -19.944 37.847 1.00 49.23 108 GLU I O 1
ATOM 741 N N . ILE B 2 47 ? -25.850 -20.743 36.343 1.00 49.50 109 ILE I N 1
ATOM 742 C CA . ILE B 2 47 ? -25.009 -20.413 35.196 1.00 37.12 109 ILE I CA 1
ATOM 743 C C . ILE B 2 47 ? -24.840 -18.903 35.083 1.00 28.94 109 ILE I C 1
ATOM 744 O O . ILE B 2 47 ? -23.726 -18.399 34.901 1.00 31.64 109 ILE I O 1
ATOM 749 N N . ASP B 2 48 ? -25.946 -18.160 35.190 1.00 27.03 110 ASP I N 1
ATOM 750 C CA . ASP B 2 48 ? -25.884 -16.702 35.167 1.00 42.76 110 ASP I CA 1
ATOM 751 C C . ASP B 2 48 ? -24.909 -16.172 36.210 1.00 43.55 110 ASP I C 1
ATOM 752 O O . ASP B 2 48 ? -24.216 -15.174 35.979 1.00 33.14 110 ASP I O 1
ATOM 757 N N . ILE B 2 49 ? -24.840 -16.833 37.364 1.00 35.71 111 ILE I N 1
ATOM 758 C CA . ILE B 2 49 ? -23.919 -16.404 38.415 1.00 32.62 111 ILE I CA 1
ATOM 759 C C . ILE B 2 49 ? -22.481 -16.773 38.055 1.00 38.70 111 ILE I C 1
ATOM 760 O O . ILE B 2 49 ? -21.593 -15.912 38.003 1.00 37.88 111 ILE I O 1
ATOM 765 N N . LEU B 2 50 ? -22.238 -18.059 37.787 1.00 30.74 112 LEU I N 1
ATOM 766 C CA . LEU B 2 50 ? -20.871 -18.564 37.688 1.00 33.50 112 LEU I CA 1
ATOM 767 C C . LEU B 2 50 ? -20.171 -18.086 36.420 1.00 40.17 112 LEU I C 1
ATOM 768 O O . LEU B 2 50 ? -18.964 -17.823 36.442 1.00 40.55 112 LEU I O 1
ATOM 773 N N . LEU B 2 51 ? -20.894 -17.986 35.301 1.00 28.89 113 LEU I N 1
ATOM 774 C CA . LEU B 2 51 ? -20.285 -17.498 34.068 1.00 30.19 113 LEU I CA 1
ATOM 775 C C . LEU B 2 51 ? -19.745 -16.084 34.247 1.00 35.39 113 LEU I C 1
ATOM 776 O O . LEU B 2 51 ? -18.602 -15.786 33.876 1.00 38.16 113 LEU I O 1
ATOM 781 N N . ASN B 2 52 ? -20.555 -15.200 34.834 1.00 44.23 114 ASN I N 1
ATOM 782 C CA . ASN B 2 52 ? -20.122 -13.823 35.036 1.00 42.41 114 ASN I CA 1
ATOM 783 C C . ASN B 2 52 ? -19.084 -13.713 36.145 1.00 41.56 114 ASN I C 1
ATOM 784 O O . ASN B 2 52 ? -18.265 -12.787 36.129 1.00 39.43 114 ASN I O 1
ATOM 789 N N . ILE B 2 53 ? -19.095 -14.635 37.111 1.00 34.02 115 ILE I N 1
ATOM 790 C CA . ILE B 2 53 ? -18.018 -14.657 38.098 1.00 43.53 115 ILE I CA 1
ATOM 791 C C . ILE B 2 53 ? -16.698 -15.033 37.434 1.00 41.39 115 ILE I C 1
ATOM 792 O O . ILE B 2 53 ? -15.652 -14.435 37.714 1.00 48.50 115 ILE I O 1
ATOM 797 N N . ALA B 2 54 ? -16.728 -16.017 36.533 1.00 30.15 116 ALA I N 1
ATOM 798 C CA . ALA B 2 54 ? -15.506 -16.454 35.867 1.00 38.30 116 ALA I CA 1
ATOM 799 C C . ALA B 2 54 ? -14.987 -15.394 34.905 1.00 29.20 116 ALA I C 1
ATOM 800 O O . ALA B 2 54 ? -13.773 -15.178 34.809 1.00 45.51 116 ALA I O 1
ATOM 802 N N . LEU B 2 55 ? -15.884 -14.722 34.186 1.00 43.02 117 LEU I N 1
ATOM 803 C CA . LEU B 2 55 ? -15.462 -13.693 33.244 1.00 37.81 117 LEU I CA 1
ATOM 804 C C . LEU B 2 55 ? -15.063 -12.388 33.921 1.00 36.23 117 LEU I C 1
ATOM 805 O O . LEU B 2 55 ? -14.624 -11.462 33.230 1.00 37.66 117 LEU I O 1
ATOM 810 N N . SER B 2 56 ? -15.201 -12.287 35.240 1.00 40.77 118 SER I N 1
ATOM 811 C CA . SER B 2 56 ? -14.751 -11.115 35.970 1.00 36.13 118 SER I CA 1
ATOM 812 C C . SER B 2 56 ? -13.290 -11.293 36.381 1.00 61.04 118 SER I C 1
ATOM 813 O O . SER B 2 56 ? -12.678 -12.341 36.157 1.00 59.70 118 SER I O 1
ATOM 816 N N . GLY B 2 57 ? -12.720 -10.253 36.992 1.00 47.87 119 GLY I N 1
ATOM 817 C CA . GLY B 2 57 ? -11.338 -10.323 37.428 1.00 64.95 119 GLY I CA 1
ATOM 818 C C . GLY B 2 57 ? -11.114 -11.162 38.669 1.00 60.95 119 GLY I C 1
ATOM 819 O O . GLY B 2 57 ? -9.962 -11.480 38.981 1.00 64.45 119 GLY I O 1
ATOM 820 N N . LYS B 2 58 ? -12.179 -11.526 39.377 1.00 62.25 120 LYS I N 1
ATOM 821 C CA . LYS B 2 58 ? -12.053 -12.346 40.572 1.00 42.51 120 LYS I CA 1
ATOM 822 C C . LYS B 2 58 ? -11.568 -13.747 40.215 1.00 60.29 120 LYS I C 1
ATOM 823 O O . LYS B 2 58 ? -11.871 -14.280 39.143 1.00 73.28 120 LYS I O 1
ATOM 829 N N . PHE B 2 59 ? -10.791 -14.333 41.130 1.00 41.63 121 PHE I N 1
ATOM 830 C CA . PHE B 2 59 ? -10.220 -15.673 40.998 1.00 46.08 121 PHE I CA 1
ATOM 831 C C . PHE B 2 59 ? -9.190 -15.755 39.876 1.00 43.12 121 PHE I C 1
ATOM 832 O O . PHE B 2 59 ? -9.190 -14.936 38.952 1.00 42.08 121 PHE I O 1
ATOM 840 N N . GLY B 2 60 ? -8.302 -16.743 39.955 1.00 48.72 122 GLY I N 1
ATOM 841 C CA . GLY B 2 60 ? -7.237 -16.902 38.991 1.00 38.31 122 GLY I CA 1
ATOM 842 C C . GLY B 2 60 ? -7.729 -17.456 37.667 1.00 40.85 122 GLY I C 1
ATOM 843 O O . GLY B 2 60 ? -8.925 -17.638 37.429 1.00 32.61 122 GLY I O 1
ATOM 844 N N . ASN B 2 61 ? -6.765 -17.733 36.786 1.00 41.53 123 ASN I N 1
ATOM 845 C CA . ASN B 2 61 ? -7.099 -18.212 35.450 1.00 36.11 123 ASN I CA 1
ATOM 846 C C . ASN B 2 61 ? -7.556 -19.665 35.464 1.00 43.95 123 ASN I C 1
ATOM 847 O O . ASN B 2 61 ? -8.421 -20.045 34.667 1.00 39.67 123 ASN I O 1
ATOM 852 N N . ALA B 2 62 ? -6.997 -20.488 36.354 1.00 39.80 124 ALA I N 1
ATOM 853 C CA . ALA B 2 62 ? -7.397 -21.891 36.412 1.00 39.19 124 ALA I CA 1
ATOM 854 C C . ALA B 2 62 ? -8.840 -22.037 36.880 1.00 43.36 124 ALA I C 1
ATOM 855 O O . ALA B 2 62 ? -9.602 -22.840 36.324 1.00 53.51 124 ALA I O 1
ATOM 857 N N . VAL B 2 63 ? -9.232 -21.271 37.901 1.00 36.55 125 VAL I N 1
ATOM 858 C CA . VAL B 2 63 ? -10.604 -21.337 38.400 1.00 34.63 125 VAL I CA 1
ATOM 859 C C . VAL B 2 63 ? -11.582 -20.919 37.310 1.00 31.40 125 VAL I C 1
ATOM 860 O O . VAL B 2 63 ? -12.600 -21.582 37.076 1.00 50.81 125 VAL I O 1
ATOM 864 N N . ASN B 2 64 ? -11.285 -19.812 36.624 1.00 26.30 126 ASN I N 1
ATOM 865 C CA . ASN B 2 64 ? -12.165 -19.339 35.559 1.00 39.07 126 ASN I CA 1
ATOM 866 C C . ASN B 2 64 ? -12.233 -20.342 34.414 1.00 39.39 126 ASN I C 1
ATOM 867 O O . ASN B 2 64 ? -13.306 -20.572 33.842 1.00 37.57 126 ASN I O 1
ATOM 872 N N . THR B 2 65 ? -11.096 -20.955 34.072 1.00 37.90 127 THR I N 1
ATOM 873 C CA . THR B 2 65 ? -11.075 -21.950 33.005 1.00 37.92 127 THR I CA 1
ATOM 874 C C . THR B 2 65 ? -11.949 -23.147 33.357 1.00 38.17 127 THR I C 1
ATOM 875 O O . THR B 2 65 ? -12.738 -23.619 32.530 1.00 31.33 127 THR I O 1
ATOM 879 N N . ARG B 2 66 ? -11.828 -23.650 34.588 1.00 29.80 128 ARG I N 1
ATOM 880 C CA . ARG B 2 66 ? -12.632 -24.800 34.990 1.00 37.13 128 ARG I CA 1
ATOM 881 C C . ARG B 2 66 ? -14.114 -24.446 35.054 1.00 41.18 128 ARG I C 1
ATOM 882 O O . ARG B 2 66 ? -14.969 -25.244 34.642 1.00 48.50 128 ARG I O 1
ATOM 890 N N . ILE B 2 67 ? -14.438 -23.249 35.551 1.00 33.28 129 ILE I N 1
ATOM 891 C CA . ILE B 2 67 ? -15.832 -22.814 35.587 1.00 31.15 129 ILE I CA 1
ATOM 892 C C . ILE B 2 67 ? -16.407 -22.768 34.177 1.00 41.39 129 ILE I C 1
ATOM 893 O O . ILE B 2 67 ? -17.506 -23.272 33.920 1.00 41.27 129 ILE I O 1
ATOM 898 N N . LEU B 2 68 ? -15.664 -22.175 33.237 1.00 41.88 130 LEU I N 1
ATOM 899 C CA . LEU B 2 68 ? -16.124 -22.133 31.852 1.00 37.36 130 LEU I CA 1
ATOM 900 C C . LEU B 2 68 ? -16.296 -23.534 31.280 1.00 43.67 130 LEU I C 1
ATOM 901 O O . LEU B 2 68 ? -17.287 -23.817 30.598 1.00 37.01 130 LEU I O 1
ATOM 906 N N . LYS B 2 69 ? -15.343 -24.428 31.551 1.00 45.33 131 LYS I N 1
ATOM 907 C CA . LYS B 2 69 ? -15.431 -25.787 31.035 1.00 44.04 131 LYS I CA 1
ATOM 908 C C . LYS B 2 69 ? -16.504 -26.615 31.728 1.00 41.78 131 LYS I C 1
ATOM 909 O O . LYS B 2 69 ? -16.779 -27.734 31.280 1.00 50.28 131 LYS I O 1
ATOM 915 N N . CYS B 2 70 ? -17.112 -26.107 32.803 1.00 39.55 132 CYS I N 1
ATOM 916 C CA . CYS B 2 70 ? -18.242 -26.784 33.432 1.00 39.75 132 CYS I CA 1
ATOM 917 C C . CYS B 2 70 ? -19.532 -25.969 33.348 1.00 43.06 132 CYS I C 1
ATOM 918 O O . CYS B 2 70 ? -20.439 -26.168 34.163 1.00 42.21 132 CYS I O 1
ATOM 921 N N . MET B 2 71 ? -19.642 -25.058 32.378 1.00 42.28 133 MET I N 1
ATOM 922 C CA . MET B 2 71 ? -20.869 -24.283 32.177 1.00 20.51 133 MET I CA 1
ATOM 923 C C . MET B 2 71 ? -21.766 -25.033 31.197 1.00 33.91 133 MET I C 1
ATOM 924 O O . MET B 2 71 ? -21.858 -24.715 30.010 1.00 39.39 133 MET I O 1
ATOM 929 N N . ILE B 2 72 ? -22.449 -26.047 31.717 1.00 38.12 134 ILE I N 1
ATOM 930 C CA . ILE B 2 72 ? -23.293 -26.929 30.925 1.00 26.98 134 ILE I CA 1
ATOM 931 C C . ILE B 2 72 ? -24.727 -26.792 31.424 1.00 30.55 134 ILE I C 1
ATOM 932 O O . ILE B 2 72 ? -25.010 -27.112 32.582 1.00 38.58 134 ILE I O 1
ATOM 937 N N . PRO B 2 73 ? -25.662 -26.329 30.597 1.00 49.53 135 PRO I N 1
ATOM 938 C CA . PRO B 2 73 ? -27.027 -26.096 31.082 1.00 32.28 135 PRO I CA 1
ATOM 939 C C . PRO B 2 73 ? -27.837 -27.379 31.174 1.00 41.05 135 PRO I C 1
ATOM 940 O O . PRO B 2 73 ? -27.711 -28.284 30.345 1.00 41.88 135 PRO I O 1
ATOM 944 N N . ALA B 2 74 ? -28.680 -27.445 32.205 1.00 46.60 136 ALA I N 1
ATOM 945 C CA . ALA B 2 74 ? -29.613 -28.554 32.347 1.00 34.71 136 ALA I CA 1
ATOM 946 C C . ALA B 2 74 ? -30.887 -28.344 31.541 1.00 40.36 136 ALA I C 1
ATOM 947 O O . ALA B 2 74 ? -31.635 -29.303 31.329 1.00 45.98 136 ALA I O 1
ATOM 949 N N . THR B 2 75 ? -31.149 -27.118 31.092 1.00 56.64 137 THR I N 1
ATOM 950 C CA . THR B 2 75 ? -32.323 -26.840 30.274 1.00 50.67 137 THR I CA 1
ATOM 951 C C . THR B 2 75 ? -32.014 -25.780 29.220 1.00 38.42 137 THR I C 1
ATOM 952 O O . THR B 2 75 ? -31.901 -26.099 28.032 1.00 34.16 137 THR I O 1
ATOM 956 N N . VAL B 2 76 ? -31.866 -24.522 29.639 1.00 48.18 138 VAL I N 1
ATOM 957 C CA . VAL B 2 76 ? -31.606 -23.409 28.733 1.00 50.96 138 VAL I CA 1
ATOM 958 C C . VAL B 2 76 ? -30.641 -22.439 29.403 1.00 51.70 138 VAL I C 1
ATOM 959 O O . VAL B 2 76 ? -30.270 -22.593 30.568 1.00 41.45 138 VAL I O 1
ATOM 963 N N . ILE B 2 77 ? -30.235 -21.425 28.642 1.00 40.57 139 ILE I N 1
ATOM 964 C CA . ILE B 2 77 ? -29.349 -20.368 29.114 1.00 30.19 139 ILE I CA 1
ATOM 965 C C . ILE B 2 77 ? -30.043 -19.034 28.879 1.00 39.35 139 ILE I C 1
ATOM 966 O O . ILE B 2 77 ? -30.569 -18.789 27.788 1.00 50.08 139 ILE I O 1
ATOM 971 N N . SER B 2 78 ? -30.048 -18.179 29.899 1.00 37.83 140 SER I N 1
ATOM 972 C CA . SER B 2 78 ? -30.682 -16.873 29.787 1.00 36.50 140 SER I CA 1
ATOM 973 C C . SER B 2 78 ? -29.823 -15.935 28.950 1.00 45.03 140 SER I C 1
ATOM 974 O O . SER B 2 78 ? -28.599 -15.885 29.106 1.00 54.93 140 SER I O 1
ATOM 977 N N . GLU B 2 79 ? -30.472 -15.185 28.055 1.00 45.37 141 GLU I N 1
ATOM 978 C CA . GLU B 2 79 ? -29.726 -14.278 27.190 1.00 48.90 141 GLU I CA 1
ATOM 979 C C . GLU B 2 79 ? -29.181 -13.083 27.961 1.00 47.71 141 GLU I C 1
ATOM 980 O O . GLU B 2 79 ? -28.179 -12.488 27.549 1.00 58.92 141 GLU I O 1
ATOM 986 N N . ASP B 2 80 ? -29.823 -12.714 29.074 1.00 40.09 142 ASP I N 1
ATOM 987 C CA . ASP B 2 80 ? -29.297 -11.631 29.898 1.00 34.86 142 ASP I CA 1
ATOM 988 C C . ASP B 2 80 ? -27.953 -12.002 30.508 1.00 48.35 142 ASP I C 1
ATOM 989 O O . ASP B 2 80 ? -27.083 -11.136 30.670 1.00 43.66 142 ASP I O 1
ATOM 994 N N . SER B 2 81 ? -27.762 -13.281 30.844 1.00 39.46 143 SER I N 1
ATOM 995 C CA . SER B 2 81 ? -26.454 -13.740 31.294 1.00 43.92 143 SER I CA 1
ATOM 996 C C . SER B 2 81 ? -25.406 -13.549 30.207 1.00 32.16 143 SER I C 1
ATOM 997 O O . SER B 2 81 ? -24.275 -13.137 30.489 1.00 46.35 143 SER I O 1
ATOM 1000 N N . VAL B 2 82 ? -25.769 -13.821 28.952 1.00 29.67 144 VAL I N 1
ATOM 1001 C CA . VAL B 2 82 ? -24.827 -13.632 27.853 1.00 22.58 144 VAL I CA 1
ATOM 1002 C C . VAL B 2 82 ? -24.545 -12.149 27.637 1.00 34.05 144 VAL I C 1
ATOM 1003 O O . VAL B 2 82 ? -23.422 -11.762 27.295 1.00 35.21 144 VAL I O 1
ATOM 1007 N N . VAL B 2 83 ? -25.551 -11.295 27.838 1.00 31.10 145 VAL I N 1
ATOM 1008 C CA . VAL B 2 83 ? -25.339 -9.854 27.708 1.00 35.05 145 VAL I CA 1
ATOM 1009 C C . VAL B 2 83 ? -24.359 -9.367 28.770 1.00 34.91 145 VAL I C 1
ATOM 1010 O O . VAL B 2 83 ? -23.421 -8.611 28.482 1.00 37.84 145 VAL I O 1
ATOM 1014 N N . LYS B 2 84 ? -24.563 -9.799 30.017 1.00 35.80 146 LYS I N 1
ATOM 1015 C CA . LYS B 2 84 ? -23.631 -9.435 31.080 1.00 32.16 146 LYS I CA 1
ATOM 1016 C C . LYS B 2 84 ? -22.244 -10.014 30.829 1.00 36.70 146 LYS I C 1
ATOM 1017 O O . LYS B 2 84 ? -21.237 -9.390 31.180 1.00 42.38 146 LYS I O 1
ATOM 1023 N N . ALA B 2 85 ? -22.170 -11.192 30.206 1.00 35.56 147 ALA I N 1
ATOM 1024 C CA . ALA B 2 85 ? -20.877 -11.773 29.862 1.00 29.63 147 ALA I CA 1
ATOM 1025 C C . ALA B 2 85 ? -20.159 -10.941 28.805 1.00 34.09 147 ALA I C 1
ATOM 1026 O O . ALA B 2 85 ? -18.941 -10.740 28.884 1.00 34.57 147 ALA I O 1
ATOM 1028 N N . VAL B 2 86 ? -20.896 -10.455 27.805 1.00 31.52 148 VAL I N 1
ATOM 1029 C CA . VAL B 2 86 ? -20.298 -9.585 26.795 1.00 36.38 148 VAL I CA 1
ATOM 1030 C C . VAL B 2 86 ? -19.830 -8.282 27.431 1.00 31.79 148 VAL I C 1
ATOM 1031 O O . VAL B 2 86 ? -18.773 -7.743 27.079 1.00 35.48 148 VAL I O 1
ATOM 1035 N N . SER B 2 87 ? -20.601 -7.765 28.390 1.00 32.33 149 SER I N 1
ATOM 1036 C CA . SER B 2 87 ? -20.165 -6.573 29.114 1.00 38.19 149 SER I CA 1
ATOM 1037 C C . SER B 2 87 ? -18.875 -6.837 29.885 1.00 31.57 149 SER I C 1
ATOM 1038 O O . SER B 2 87 ? -17.956 -6.007 29.879 1.00 35.45 149 SER I O 1
ATOM 1041 N N . TRP B 2 88 ? -18.787 -7.990 30.554 1.00 33.34 150 TRP I N 1
ATOM 1042 C CA . TRP B 2 88 ? -17.565 -8.347 31.270 1.00 35.46 150 TRP I CA 1
ATOM 1043 C C . TRP B 2 88 ? -16.382 -8.469 30.318 1.00 30.74 150 TRP I C 1
ATOM 1044 O O . TRP B 2 88 ? -15.256 -8.091 30.662 1.00 35.06 150 TRP I O 1
ATOM 1055 N N . LEU B 2 89 ? -16.614 -9.014 29.121 1.00 34.52 151 LEU I N 1
ATOM 1056 C CA . LEU B 2 89 ? -15.565 -9.030 28.105 1.00 29.90 151 LEU I CA 1
ATOM 1057 C C . LEU B 2 89 ? -15.141 -7.615 27.737 1.00 34.01 151 LEU I C 1
ATOM 1058 O O . LEU B 2 89 ? -13.950 -7.344 27.543 1.00 41.49 151 LEU I O 1
ATOM 1063 N N . CYS B 2 90 ? -16.109 -6.702 27.628 1.00 42.66 152 CYS I N 1
ATOM 1064 C CA . CYS B 2 90 ? -15.792 -5.311 27.317 1.00 33.95 152 CYS I CA 1
ATOM 1065 C C . CYS B 2 90 ? -15.012 -4.642 28.441 1.00 43.22 152 CYS I C 1
ATOM 1066 O O . CYS B 2 90 ? -14.284 -3.673 28.193 1.00 39.68 152 CYS I O 1
ATOM 1069 N N . VAL B 2 91 ? -15.163 -5.128 29.676 1.00 46.86 153 VAL I N 1
ATOM 1070 C CA . VAL B 2 91 ? -14.424 -4.552 30.800 1.00 32.73 153 VAL I CA 1
ATOM 1071 C C . VAL B 2 91 ? -12.922 -4.627 30.547 1.00 37.30 153 VAL I C 1
ATOM 1072 O O . VAL B 2 91 ? -12.190 -3.652 30.753 1.00 45.99 153 VAL I O 1
ATOM 1076 N N . GLY B 2 92 ? -12.440 -5.788 30.104 1.00 49.55 154 GLY I N 1
ATOM 1077 C CA . GLY B 2 92 ? -11.057 -5.954 29.713 1.00 47.21 154 GLY I CA 1
ATOM 1078 C C . GLY B 2 92 ? -10.176 -6.669 30.717 1.00 56.03 154 GLY I C 1
ATOM 1079 O O . GLY B 2 92 ? -9.027 -6.986 30.389 1.00 58.17 154 GLY I O 1
ATOM 1080 N N . LYS B 2 93 ? -10.671 -6.945 31.920 1.00 66.46 155 LYS I N 1
ATOM 1081 C CA . LYS B 2 93 ? -9.834 -7.553 32.947 1.00 50.89 155 LYS I CA 1
ATOM 1082 C C . LYS B 2 93 ? -9.901 -9.071 32.845 1.00 58.03 155 LYS I C 1
ATOM 1083 O O . LYS B 2 93 ? -9.699 -9.793 33.827 1.00 59.57 155 LYS I O 1
ATOM 1089 N N . CYS B 2 94 ? -10.169 -9.549 31.638 1.00 72.24 156 CYS I N 1
ATOM 1090 C CA . CYS B 2 94 ? -10.327 -10.959 31.338 1.00 76.26 156 CYS I CA 1
ATOM 1091 C C . CYS B 2 94 ? -9.125 -11.464 30.550 1.00 66.00 156 CYS I C 1
ATOM 1092 O O . CYS B 2 94 ? -8.536 -10.740 29.742 1.00 67.85 156 CYS I O 1
ATOM 1095 N N . SER B 2 95 ? -8.769 -12.719 30.803 1.00 49.26 157 SER I N 1
ATOM 1096 C CA . SER B 2 95 ? -7.629 -13.333 30.142 1.00 38.46 157 SER I CA 1
ATOM 1097 C C . SER B 2 95 ? -7.960 -13.659 28.690 1.00 45.41 157 SER I C 1
ATOM 1098 O O . SER B 2 95 ? -9.116 -13.905 28.332 1.00 52.27 157 SER I O 1
ATOM 1101 N N . GLY B 2 96 ? -6.925 -13.657 27.848 1.00 30.13 158 GLY I N 1
ATOM 1102 C CA . GLY B 2 96 ? -7.128 -13.956 26.439 1.00 23.98 158 GLY I CA 1
ATOM 1103 C C . GLY B 2 96 ? -7.575 -15.385 26.201 1.00 52.92 158 GLY I C 1
ATOM 1104 O O . GLY B 2 96 ? -8.486 -15.637 25.405 1.00 52.19 158 GLY I O 1
ATOM 1105 N N . SER B 2 97 ? -6.939 -16.342 26.884 1.00 44.66 159 SER I N 1
ATOM 1106 C CA . SER B 2 97 ? -7.391 -17.728 26.801 1.00 33.91 159 SER I CA 1
ATOM 1107 C C . SER B 2 97 ? -8.816 -17.864 27.316 1.00 46.03 159 SER I C 1
ATOM 1108 O O . SER B 2 97 ? -9.607 -18.650 26.780 1.00 47.07 159 SER I O 1
ATOM 1111 N N . THR B 2 98 ? -9.167 -17.091 28.346 1.00 43.63 160 THR I N 1
ATOM 1112 C CA . THR B 2 98 ? -10.537 -17.103 28.848 1.00 31.90 160 THR I CA 1
ATOM 1113 C C . THR B 2 98 ? -11.508 -16.560 27.806 1.00 31.81 160 THR I C 1
ATOM 1114 O O . THR B 2 98 ? -12.619 -17.077 27.655 1.00 29.36 160 THR I O 1
ATOM 1118 N N . LYS B 2 99 ? -11.100 -15.526 27.064 1.00 36.99 161 LYS I N 1
ATOM 1119 C CA . LYS B 2 99 ? -11.955 -15.004 26.001 1.00 41.69 161 LYS I CA 1
ATOM 1120 C C . LYS B 2 99 ? -12.138 -16.025 24.884 1.00 42.08 161 LYS I C 1
ATOM 1121 O O . LYS B 2 99 ? -13.251 -16.203 24.371 1.00 37.19 161 LYS I O 1
ATOM 1127 N N . VAL B 2 100 ? -11.054 -16.699 24.488 1.00 35.54 162 VAL I N 1
ATOM 1128 C CA . VAL B 2 100 ? -11.157 -17.745 23.473 1.00 32.68 162 VAL I CA 1
ATOM 1129 C C . VAL B 2 100 ? -12.099 -18.847 23.940 1.00 34.67 162 VAL I C 1
ATOM 1130 O O . VAL B 2 100 ? -12.962 -19.316 23.184 1.00 44.65 162 VAL I O 1
ATOM 1134 N N . LEU B 2 101 ? -11.955 -19.269 25.199 1.00 35.63 163 LEU I N 1
ATOM 1135 C CA . LEU B 2 101 ? -12.807 -20.323 25.733 1.00 32.30 163 LEU I CA 1
ATOM 1136 C C . LEU B 2 101 ? -14.262 -19.877 25.798 1.00 37.74 163 LEU I C 1
ATOM 1137 O O . LEU B 2 101 ? -15.174 -20.670 25.542 1.00 35.05 163 LEU I O 1
ATOM 1142 N N . PHE B 2 102 ? -14.502 -18.601 26.114 1.00 34.00 164 PHE I N 1
ATOM 1143 C CA . PHE B 2 102 ? -15.874 -18.110 26.177 1.00 26.67 164 PHE I CA 1
ATOM 1144 C C . PHE B 2 102 ? -16.507 -18.046 24.794 1.00 31.12 164 PHE I C 1
ATOM 1145 O O . PHE B 2 102 ? -17.694 -18.348 24.640 1.00 32.44 164 PHE I O 1
ATOM 1153 N N . TYR B 2 103 ? -15.746 -17.632 23.779 1.00 35.42 165 TYR I N 1
ATOM 1154 C CA . TYR B 2 103 ? -16.297 -17.633 22.426 1.00 37.31 165 TYR I CA 1
ATOM 1155 C C . TYR B 2 103 ? -16.574 -19.056 21.952 1.00 30.75 165 TYR I C 1
ATOM 1156 O O . TYR B 2 103 ? -17.602 -19.318 21.313 1.00 26.78 165 TYR I O 1
ATOM 1165 N N . ARG B 2 104 ? -15.675 -19.989 22.276 1.00 27.67 166 ARG I N 1
ATOM 1166 C CA . ARG B 2 104 ? -15.917 -21.396 21.974 1.00 20.83 166 ARG I CA 1
ATOM 1167 C C . ARG B 2 104 ? -17.188 -21.893 22.656 1.00 38.28 166 ARG I C 1
ATOM 1168 O O . ARG B 2 104 ? -17.984 -22.624 22.054 1.00 38.19 166 ARG I O 1
ATOM 1176 N N . TRP B 2 105 ? -17.398 -21.493 23.912 1.00 33.81 167 TRP I N 1
ATOM 1177 C CA . TRP B 2 105 ? -18.589 -21.900 24.651 1.00 28.37 167 TRP I CA 1
ATOM 1178 C C . TRP B 2 105 ? -19.851 -21.298 24.046 1.00 28.57 167 TRP I C 1
ATOM 1179 O O . TRP B 2 105 ? -20.874 -21.980 23.921 1.00 32.94 167 TRP I O 1
ATOM 1190 N N . LEU B 2 106 ? -19.794 -20.019 23.670 1.00 36.86 168 LEU I N 1
ATOM 1191 C CA . LEU B 2 106 ? -20.941 -19.364 23.053 1.00 25.68 168 LEU I CA 1
ATOM 1192 C C . LEU B 2 106 ? -21.308 -20.033 21.736 1.00 29.64 168 LEU I C 1
ATOM 1193 O O . LEU B 2 106 ? -22.493 -20.174 21.411 1.00 25.54 168 LEU I O 1
ATOM 1198 N N . VAL B 2 107 ? -20.304 -20.451 20.963 1.00 25.94 169 VAL I N 1
ATOM 1199 C CA . VAL B 2 107 ? -20.589 -21.173 19.727 1.00 32.62 169 VAL I CA 1
ATOM 1200 C C . VAL B 2 107 ? -21.187 -22.542 20.032 1.00 36.82 169 VAL I C 1
ATOM 1201 O O . VAL B 2 107 ? -22.157 -22.967 19.393 1.00 36.08 169 VAL I O 1
ATOM 1205 N N . ALA B 2 108 ? -20.630 -23.248 21.020 1.00 35.74 170 ALA I N 1
ATOM 1206 C CA . ALA B 2 108 ? -21.111 -24.591 21.328 1.00 28.84 170 ALA I CA 1
ATOM 1207 C C . ALA B 2 108 ? -22.489 -24.570 21.976 1.00 38.70 170 ALA I C 1
ATOM 1208 O O . ALA B 2 108 ? -23.298 -25.475 21.737 1.00 49.90 170 ALA I O 1
ATOM 1210 N N . MET B 2 109 ? -22.778 -23.557 22.795 1.00 36.67 171 MET I N 1
ATOM 1211 C CA . MET B 2 109 ? -24.051 -23.448 23.497 1.00 32.88 171 MET I CA 1
ATOM 1212 C C . MET B 2 109 ? -25.026 -22.514 22.790 1.00 40.24 171 MET I C 1
ATOM 1213 O O . MET B 2 109 ? -25.888 -21.912 23.439 1.00 40.21 171 MET I O 1
ATOM 1218 N N . PHE B 2 110 ? -24.913 -22.386 21.466 1.00 36.93 172 PHE I N 1
ATOM 1219 C CA . PHE B 2 110 ? -25.735 -21.416 20.750 1.00 31.09 172 PHE I CA 1
ATOM 1220 C C . PHE B 2 110 ? -27.206 -21.822 20.748 1.00 46.89 172 PHE I C 1
ATOM 1221 O O . PHE B 2 110 ? -28.085 -20.986 20.986 1.00 47.91 172 PHE I O 1
ATOM 1229 N N . ASP B 2 111 ? -27.493 -23.098 20.495 1.00 44.59 173 ASP I N 1
ATOM 1230 C CA . ASP B 2 111 ? -28.871 -23.569 20.419 1.00 42.65 173 ASP I CA 1
ATOM 1231 C C . ASP B 2 111 ? -29.518 -23.774 21.784 1.00 49.50 173 ASP I C 1
ATOM 1232 O O . ASP B 2 111 ? -30.665 -24.230 21.840 1.00 39.70 173 ASP I O 1
ATOM 1237 N N . PHE B 2 112 ? -28.827 -23.455 22.878 1.00 43.88 174 PHE I N 1
ATOM 1238 C CA . PHE B 2 112 ? -29.388 -23.600 24.215 1.00 43.36 174 PHE I CA 1
ATOM 1239 C C . PHE B 2 112 ? -29.691 -22.259 24.871 1.00 40.46 174 PHE I C 1
ATOM 1240 O O . PHE B 2 112 ? -30.078 -22.226 26.044 1.00 54.89 174 PHE I O 1
ATOM 1248 N N . ILE B 2 113 ? -29.526 -21.158 24.148 1.00 32.95 175 ILE I N 1
ATOM 1249 C CA . ILE B 2 113 ? -29.911 -19.842 24.638 1.00 37.07 175 ILE I CA 1
ATOM 1250 C C . ILE B 2 113 ? -31.371 -19.611 24.277 1.00 46.73 175 ILE I C 1
ATOM 1251 O O . ILE B 2 113 ? -31.772 -19.804 23.123 1.00 63.56 175 ILE I O 1
ATOM 1256 N N . ASP B 2 114 ? -32.171 -19.205 25.268 1.00 46.14 176 ASP I N 1
ATOM 1257 C CA . ASP B 2 114 ? -33.618 -19.127 25.076 1.00 50.91 176 ASP I CA 1
ATOM 1258 C C . ASP B 2 114 ? -33.983 -18.128 23.982 1.00 44.86 176 ASP I C 1
ATOM 1259 O O . ASP B 2 114 ? -34.812 -18.420 23.112 1.00 56.13 176 ASP I O 1
ATOM 1264 N N . ARG B 2 115 ? -33.378 -16.943 24.011 1.00 43.82 177 ARG I N 1
ATOM 1265 C CA . ARG B 2 115 ? -33.593 -15.928 22.991 1.00 41.13 177 ARG I CA 1
ATOM 1266 C C . ARG B 2 115 ? -32.247 -15.386 22.535 1.00 53.97 177 ARG I C 1
ATOM 1267 O O . ARG B 2 115 ? -31.292 -15.321 23.312 1.00 67.65 177 ARG I O 1
ATOM 1275 N N . LYS B 2 116 ? -32.177 -14.996 21.263 1.00 44.82 178 LYS I N 1
ATOM 1276 C CA . LYS B 2 116 ? -30.933 -14.531 20.668 1.00 47.43 178 LYS I CA 1
ATOM 1277 C C . LYS B 2 116 ? -31.025 -13.127 20.087 1.00 39.08 178 LYS I C 1
ATOM 1278 O O . LYS B 2 116 ? -30.039 -12.645 19.517 1.00 38.39 178 LYS I O 1
ATOM 1284 N N . GLU B 2 117 ? -32.171 -12.456 20.218 1.00 32.07 179 GLU I N 1
ATOM 1285 C CA . GLU B 2 117 ? -32.325 -11.129 19.630 1.00 41.21 179 GLU I CA 1
ATOM 1286 C C . GLU B 2 117 ? -31.479 -10.097 20.368 1.00 39.49 179 GLU I C 1
ATOM 1287 O O . GLU B 2 117 ? -30.785 -9.285 19.742 1.00 52.58 179 GLU I O 1
ATOM 1293 N N . GLN B 2 118 ? -31.519 -10.115 21.703 1.00 46.75 180 GLN I N 1
ATOM 1294 C CA . GLN B 2 118 ? -30.678 -9.202 22.469 1.00 52.77 180 GLN I CA 1
ATOM 1295 C C . GLN B 2 118 ? -29.200 -9.506 22.270 1.00 38.93 180 GLN I C 1
ATOM 1296 O O . GLN B 2 118 ? -28.363 -8.601 22.359 1.00 53.63 180 GLN I O 1
ATOM 1302 N N . ILE B 2 119 ? -28.859 -10.768 22.002 1.00 37.78 181 ILE I N 1
ATOM 1303 C CA . ILE B 2 119 ? -27.477 -11.105 21.677 1.00 33.30 181 ILE I CA 1
ATOM 1304 C C . ILE B 2 119 ? -27.110 -10.563 20.301 1.00 34.20 181 ILE I C 1
ATOM 1305 O O . ILE B 2 119 ? -26.001 -10.057 20.093 1.00 32.42 181 ILE I O 1
ATOM 1310 N N . ASN B 2 120 ? -28.037 -10.653 19.342 1.00 44.63 182 ASN I N 1
ATOM 1311 C CA . ASN B 2 120 ? -27.795 -10.078 18.024 1.00 33.28 182 ASN I CA 1
ATOM 1312 C C . ASN B 2 120 ? -27.658 -8.563 18.096 1.00 38.45 182 ASN I C 1
ATOM 1313 O O . ASN B 2 120 ? -27.004 -7.957 17.239 1.00 37.46 182 ASN I O 1
ATOM 1318 N N . LEU B 2 121 ? -28.265 -7.936 19.107 1.00 40.24 183 LEU I N 1
ATOM 1319 C CA . LEU B 2 121 ? -28.071 -6.505 19.312 1.00 31.76 183 LEU I CA 1
ATOM 1320 C C . LEU B 2 121 ? -26.625 -6.162 19.651 1.00 30.18 183 LEU I C 1
ATOM 1321 O O . LEU B 2 121 ? -26.209 -5.015 19.453 1.00 49.33 183 LEU I O 1
ATOM 1326 N N . LEU B 2 122 ? -25.852 -7.125 20.157 1.00 28.50 184 LEU I N 1
ATOM 1327 C CA . LEU B 2 122 ? -24.436 -6.937 20.443 1.00 32.98 184 LEU I CA 1
ATOM 1328 C C . LEU B 2 122 ? -23.549 -7.304 19.256 1.00 46.90 184 LEU I C 1
ATOM 1329 O O . LEU B 2 122 ? -22.366 -7.632 19.445 1.00 48.36 184 LEU I O 1
ATOM 1334 N N . TYR B 2 123 ? -24.100 -7.260 18.039 1.00 46.46 185 TYR I N 1
ATOM 1335 C CA . TYR B 2 123 ? -23.327 -7.622 16.859 1.00 27.30 185 TYR I CA 1
ATOM 1336 C C . TYR B 2 123 ? -22.152 -6.679 16.652 1.00 35.13 185 TYR I C 1
ATOM 1337 O O . TYR B 2 123 ? -21.106 -7.100 16.156 1.00 31.63 185 TYR I O 1
ATOM 1346 N N . GLY B 2 124 ? -22.297 -5.408 17.030 1.00 44.74 186 GLY I N 1
ATOM 1347 C CA . GLY B 2 124 ? -21.182 -4.483 16.903 1.00 29.80 186 GLY I CA 1
ATOM 1348 C C . GLY B 2 124 ? -20.025 -4.838 17.818 1.00 40.92 186 GLY I C 1
ATOM 1349 O O . GLY B 2 124 ? -18.862 -4.815 17.402 1.00 41.64 186 GLY I O 1
ATOM 1350 N N . PHE B 2 125 ? -20.327 -5.169 19.077 1.00 38.76 187 PHE I N 1
ATOM 1351 C CA . PHE B 2 125 ? -19.283 -5.602 19.999 1.00 43.16 187 PHE I CA 1
ATOM 1352 C C . PHE B 2 125 ? -18.637 -6.896 19.524 1.00 40.71 187 PHE I C 1
ATOM 1353 O O . PHE B 2 125 ? -17.422 -7.081 19.663 1.00 41.09 187 PHE I O 1
ATOM 1361 N N . PHE B 2 126 ? -19.434 -7.807 18.960 1.00 42.35 188 PHE I N 1
ATOM 1362 C CA . PHE B 2 126 ? -18.861 -9.043 18.434 1.00 37.17 188 PHE I CA 1
ATOM 1363 C C . PHE B 2 126 ? -17.968 -8.773 17.227 1.00 43.83 188 PHE I C 1
ATOM 1364 O O . PHE B 2 126 ? -16.892 -9.367 17.097 1.00 35.58 188 PHE I O 1
ATOM 1372 N N . PHE B 2 127 ? -18.390 -7.865 16.344 1.00 45.69 189 PHE I N 1
ATOM 1373 C CA . PHE B 2 127 ? -17.653 -7.593 15.115 1.00 33.99 189 PHE I CA 1
ATOM 1374 C C . PHE B 2 127 ? -16.363 -6.834 15.387 1.00 43.01 189 PHE I C 1
ATOM 1375 O O . PHE B 2 127 ? -15.362 -7.050 14.694 1.00 39.25 189 PHE I O 1
ATOM 1383 N N . ALA B 2 128 ? -16.362 -5.944 16.383 1.00 48.63 190 ALA I N 1
ATOM 1384 C CA . ALA B 2 128 ? -15.157 -5.188 16.701 1.00 35.55 190 ALA I CA 1
ATOM 1385 C C . ALA B 2 128 ? -14.026 -6.067 17.218 1.00 36.08 190 ALA I C 1
ATOM 1386 O O . ALA B 2 128 ? -12.880 -5.605 17.264 1.00 44.67 190 ALA I O 1
ATOM 1388 N N . SER B 2 129 ? -14.314 -7.308 17.607 1.00 56.26 191 SER I N 1
ATOM 1389 C CA . SER B 2 129 ? -13.289 -8.238 18.060 1.00 37.22 191 SER I CA 1
ATOM 1390 C C . SER B 2 129 ? -12.576 -8.938 16.911 1.00 28.27 191 SER I C 1
ATOM 1391 O O . SER B 2 129 ? -11.739 -9.811 17.164 1.00 52.36 191 SER I O 1
ATOM 1394 N N . LEU B 2 130 ? -12.889 -8.585 15.662 1.00 49.71 192 LEU I N 1
ATOM 1395 C CA . LEU B 2 130 ? -12.171 -9.147 14.526 1.00 46.00 192 LEU I CA 1
ATOM 1396 C C . LEU B 2 130 ? -10.767 -8.574 14.391 1.00 44.89 192 LEU I C 1
ATOM 1397 O O . LEU B 2 130 ? -9.919 -9.194 13.740 1.00 56.59 192 LEU I O 1
ATOM 1402 N N . GLN B 2 131 ? -10.506 -7.407 14.986 1.00 55.26 193 GLN I N 1
ATOM 1403 C CA . GLN B 2 131 ? -9.158 -6.847 14.962 1.00 64.79 193 GLN I CA 1
ATOM 1404 C C . GLN B 2 131 ? -8.172 -7.765 15.672 1.00 65.57 193 GLN I C 1
ATOM 1405 O O . GLN B 2 131 ? -7.024 -7.915 15.237 1.00 66.64 193 GLN I O 1
ATOM 1411 N N . ASP B 2 132 ? -8.602 -8.387 16.768 1.00 64.50 194 ASP I N 1
ATOM 1412 C CA . ASP B 2 132 ? -7.757 -9.329 17.491 1.00 48.26 194 ASP I CA 1
ATOM 1413 C C . ASP B 2 132 ? -7.600 -10.604 16.672 1.00 48.79 194 ASP I C 1
ATOM 1414 O O . ASP B 2 132 ? -8.589 -11.277 16.362 1.00 56.00 194 ASP I O 1
ATOM 1419 N N . ASP B 2 133 ? -6.357 -10.935 16.319 1.00 58.50 195 ASP I N 1
ATOM 1420 C CA . ASP B 2 133 ? -6.087 -12.110 15.501 1.00 60.93 195 ASP I CA 1
ATOM 1421 C C . ASP B 2 133 ? -6.041 -13.401 16.306 1.00 48.88 195 ASP I C 1
ATOM 1422 O O . ASP B 2 133 ? -5.941 -14.479 15.710 1.00 46.97 195 ASP I O 1
ATOM 1427 N N . ALA B 2 134 ? -6.104 -13.322 17.634 1.00 51.82 196 ALA I N 1
ATOM 1428 C CA . ALA B 2 134 ? -6.242 -14.515 18.458 1.00 38.01 196 ALA I CA 1
ATOM 1429 C C . ALA B 2 134 ? -7.694 -14.940 18.613 1.00 37.70 196 ALA I C 1
ATOM 1430 O O . ALA B 2 134 ? -7.971 -16.134 18.781 1.00 48.86 196 ALA I O 1
ATOM 1432 N N . LEU B 2 135 ? -8.625 -13.987 18.558 1.00 48.38 197 LEU I N 1
ATOM 1433 C CA . LEU B 2 135 ? -10.052 -14.268 18.612 1.00 41.84 197 LEU I CA 1
ATOM 1434 C C . LEU B 2 135 ? -10.698 -14.342 17.236 1.00 41.98 197 LEU I C 1
ATOM 1435 O O . LEU B 2 135 ? -11.881 -14.683 17.147 1.00 53.04 197 LEU I O 1
ATOM 1440 N N . CYS B 2 136 ? -9.9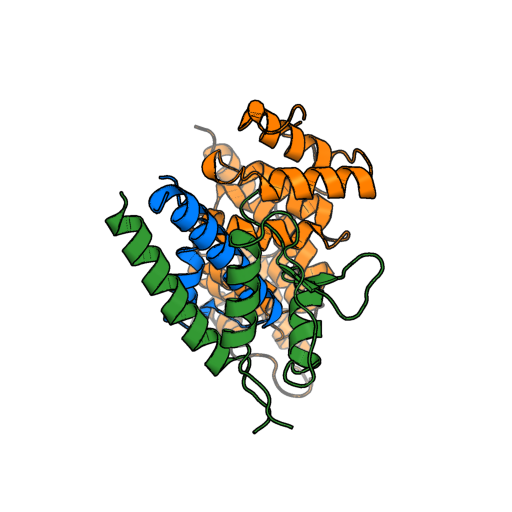51 -14.044 16.171 1.00 40.00 198 CYS I N 1
ATOM 1441 C CA . CYS B 2 136 ? -10.556 -13.887 14.849 1.00 44.42 198 CYS I CA 1
ATOM 1442 C C . CYS B 2 136 ? -11.298 -15.129 14.368 1.00 41.08 198 CYS I C 1
ATOM 1443 O O . CYS B 2 136 ? -12.454 -14.993 13.931 1.00 45.15 198 CYS I O 1
ATOM 1446 N N . PRO B 2 137 ? -10.729 -16.343 14.406 1.00 36.98 199 PRO I N 1
ATOM 1447 C CA . PRO B 2 137 ? -11.501 -17.502 13.918 1.00 43.69 199 PRO I CA 1
ATOM 1448 C C . PRO B 2 137 ? -12.750 -17.781 14.737 1.00 45.24 199 PRO I C 1
ATOM 1449 O O . PRO B 2 137 ? -13.809 -18.075 14.169 1.00 39.54 199 PRO I O 1
ATOM 1453 N N . TYR B 2 138 ? -12.658 -17.684 16.064 1.00 37.91 200 TYR I N 1
ATOM 1454 C CA . TYR B 2 138 ? -13.818 -17.962 16.906 1.00 34.88 200 TYR I CA 1
ATOM 1455 C C . TYR B 2 138 ? -14.884 -16.884 16.753 1.00 30.40 200 TYR I C 1
ATOM 1456 O O . TYR B 2 138 ? -16.084 -17.187 16.725 1.00 39.15 200 TYR I O 1
ATOM 1465 N N . VAL B 2 139 ? -14.469 -15.620 16.640 1.00 31.09 201 VAL I N 1
ATOM 1466 C CA . VAL B 2 139 ? -15.433 -14.547 16.410 1.00 25.35 201 VAL I CA 1
ATOM 1467 C C . VAL B 2 139 ? -16.106 -14.721 15.054 1.00 38.05 201 VAL I C 1
ATOM 1468 O O . VAL B 2 139 ? -17.308 -14.471 14.906 1.00 38.11 201 VAL I O 1
ATOM 1472 N N . CYS B 2 140 ? -15.349 -15.164 14.046 1.00 34.76 202 CYS I N 1
ATOM 1473 C CA . CYS B 2 140 ? -15.948 -15.431 12.742 1.00 39.62 202 CYS I CA 1
ATOM 1474 C C . CYS B 2 140 ? -16.952 -16.573 12.822 1.00 37.82 202 CYS I C 1
ATOM 1475 O O . CYS B 2 140 ? -18.029 -16.505 12.217 1.00 28.28 202 CYS I O 1
ATOM 1478 N N . HIS B 2 141 ? -16.617 -17.631 13.563 1.00 34.03 203 HIS I N 1
ATOM 1479 C CA . HIS B 2 141 ? -17.542 -18.750 13.716 1.00 33.58 203 HIS I CA 1
ATOM 1480 C C . HIS B 2 141 ? -18.811 -18.319 14.442 1.00 33.97 203 HIS I C 1
ATOM 1481 O O . HIS B 2 141 ? -19.909 -18.795 14.127 1.00 26.81 203 HIS I O 1
ATOM 1488 N N . LEU B 2 142 ? -18.682 -17.417 15.417 1.00 31.19 204 LEU I N 1
ATOM 1489 C CA . LEU B 2 142 ? -19.863 -16.921 16.119 1.00 30.39 204 LEU I CA 1
ATOM 1490 C C . LEU B 2 142 ? -20.717 -16.038 15.215 1.00 32.59 204 LEU I C 1
ATOM 1491 O O . LEU B 2 142 ? -21.948 -16.165 15.193 1.00 30.73 204 LEU I O 1
ATOM 1496 N N . LEU B 2 143 ? -20.081 -15.137 14.461 1.00 26.58 205 LEU I N 1
ATOM 1497 C CA . LEU B 2 143 ? -20.828 -14.259 13.567 1.00 24.97 205 LEU I CA 1
ATOM 1498 C C . LEU B 2 143 ? -21.490 -15.037 12.438 1.00 29.53 205 LEU I C 1
ATOM 1499 O O . LEU B 2 143 ? -22.543 -14.624 11.941 1.00 28.89 205 LEU I O 1
ATOM 1504 N N . TYR B 2 144 ? -20.895 -16.157 12.020 1.00 31.20 206 TYR I N 1
ATOM 1505 C CA . TYR B 2 144 ? -21.524 -16.984 10.996 1.00 38.68 206 TYR I CA 1
ATOM 1506 C C . TYR B 2 144 ? -22.866 -17.525 11.468 1.00 35.52 206 TYR I C 1
ATOM 1507 O O . TYR B 2 144 ? -23.791 -17.685 10.663 1.00 36.34 206 TYR I O 1
ATOM 1516 N N . LEU B 2 145 ? -22.995 -17.801 12.767 1.00 37.50 207 LEU I N 1
ATOM 1517 C CA . LEU B 2 145 ? -24.261 -18.271 13.316 1.00 36.34 207 LEU I CA 1
ATOM 1518 C C . LEU B 2 145 ? -25.195 -17.121 13.665 1.00 28.34 207 LEU I C 1
ATOM 1519 O O . LEU B 2 145 ? -26.418 -17.269 13.566 1.00 29.87 207 LEU I O 1
ATOM 1524 N N . LEU B 2 146 ? -24.644 -15.975 14.066 1.00 34.65 208 LEU I N 1
ATOM 1525 C CA . LEU B 2 146 ? -25.451 -14.869 14.567 1.00 31.00 208 LEU I CA 1
ATOM 1526 C C . LEU B 2 146 ? -25.949 -13.929 13.475 1.00 28.58 208 LEU I C 1
ATOM 1527 O O . LEU B 2 146 ? -26.973 -13.265 13.673 1.00 30.39 208 LEU I O 1
ATOM 1532 N N . THR B 2 147 ? -25.266 -13.863 12.334 1.00 37.97 209 THR I N 1
ATOM 1533 C CA . THR B 2 147 ? -25.551 -12.833 11.341 1.00 30.54 209 THR I CA 1
ATOM 1534 C C . THR B 2 147 ? -26.938 -13.007 10.732 1.00 34.41 209 THR I C 1
ATOM 1535 O O . THR B 2 147 ? -27.289 -14.089 10.250 1.00 34.55 209 THR I O 1
ATOM 1539 N N . LYS B 2 148 ? -27.724 -11.935 10.758 1.00 42.83 210 LYS I N 1
ATOM 1540 C CA . LYS B 2 148 ? -28.964 -11.819 10.006 1.00 34.35 210 LYS I CA 1
ATOM 1541 C C . LYS B 2 148 ? -28.750 -10.859 8.839 1.00 37.16 210 LYS I C 1
ATOM 1542 O O . LYS B 2 148 ? -27.659 -10.315 8.641 1.00 47.06 210 LYS I O 1
ATOM 1548 N N . LYS B 2 149 ? -29.813 -10.642 8.062 1.00 34.55 211 LYS I N 1
ATOM 1549 C CA . LYS B 2 149 ? -29.712 -9.732 6.926 1.00 38.34 211 LYS I CA 1
ATOM 1550 C C . LYS B 2 149 ? -29.547 -8.286 7.378 1.00 34.82 211 LYS I C 1
ATOM 1551 O O . LYS B 2 149 ? -28.882 -7.496 6.698 1.00 41.98 211 LYS I O 1
ATOM 1557 N N . GLU B 2 150 ? -30.128 -7.926 8.525 1.00 45.80 212 GLU I N 1
ATOM 1558 C CA . GLU B 2 150 ? -30.038 -6.558 9.021 1.00 42.76 212 GLU I CA 1
ATOM 1559 C C . GLU B 2 150 ? -28.632 -6.197 9.483 1.00 47.26 212 GLU I C 1
ATOM 1560 O O . GLU B 2 150 ? -28.289 -5.010 9.512 1.00 56.20 212 GLU I O 1
ATOM 1566 N N . ASN B 2 151 ? -27.811 -7.185 9.841 1.00 30.67 213 ASN I N 1
ATOM 1567 C CA . ASN B 2 151 ? -26.478 -6.910 10.359 1.00 33.68 213 ASN I CA 1
ATOM 1568 C C . ASN B 2 151 ? -25.448 -6.667 9.264 1.00 25.91 213 ASN I C 1
ATOM 1569 O O . ASN B 2 151 ? -24.343 -6.209 9.570 1.00 38.18 213 ASN I O 1
ATOM 1574 N N . VAL B 2 152 ? -25.775 -6.959 8.006 1.00 33.87 214 VAL I N 1
ATOM 1575 C CA . VAL B 2 152 ? -24.825 -6.806 6.910 1.00 32.09 214 VAL I CA 1
ATOM 1576 C C . VAL B 2 152 ? -24.838 -5.361 6.426 1.00 35.31 214 VAL I C 1
ATOM 1577 O O . VAL B 2 152 ? -25.480 -5.034 5.421 1.00 44.27 214 VAL I O 1
ATOM 1581 N N . LYS B 2 153 ? -24.123 -4.483 7.145 1.00 40.66 215 LYS I N 1
ATOM 1582 C CA . LYS B 2 153 ? -24.002 -3.063 6.861 1.00 28.92 215 LYS I CA 1
ATOM 1583 C C . LYS B 2 153 ? -22.804 -2.797 5.953 1.00 41.87 215 LYS I C 1
ATOM 1584 O O . LYS B 2 153 ? -21.838 -3.568 5.949 1.00 45.55 215 LYS I O 1
ATOM 1590 N N . PRO B 2 154 ? -22.848 -1.718 5.162 1.00 44.37 216 PRO I N 1
ATOM 1591 C CA . PRO B 2 154 ? -21.740 -1.459 4.224 1.00 39.79 216 PRO I CA 1
ATOM 1592 C C . PRO B 2 154 ? -20.399 -1.257 4.908 1.00 43.12 216 PRO I C 1
ATOM 1593 O O . PRO B 2 154 ? -19.371 -1.725 4.398 1.00 43.00 216 PRO I O 1
ATOM 1597 N N . PHE B 2 155 ? -20.381 -0.560 6.046 1.00 46.79 217 PHE I N 1
ATOM 1598 C CA . PHE B 2 155 ? -19.134 -0.365 6.779 1.00 42.36 217 PHE I CA 1
ATOM 1599 C C . PHE B 2 155 ? -18.522 -1.698 7.187 1.00 39.91 217 PHE I C 1
ATOM 1600 O O . PHE B 2 155 ? -17.304 -1.893 7.077 1.00 37.90 217 PHE I O 1
ATOM 1608 N N . ARG B 2 156 ? -19.353 -2.631 7.654 1.00 35.78 218 ARG I N 1
ATOM 1609 C CA . ARG B 2 156 ? -18.846 -3.933 8.070 1.00 34.72 218 ARG I CA 1
ATOM 1610 C C . ARG B 2 156 ? -18.331 -4.734 6.882 1.00 37.06 218 ARG I C 1
ATOM 1611 O O . ARG B 2 156 ? -17.320 -5.434 6.996 1.00 43.11 218 ARG I O 1
ATOM 1619 N N . VAL B 2 157 ? -19.004 -4.639 5.733 1.00 38.94 219 VAL I N 1
ATOM 1620 C CA . VAL B 2 157 ? -18.516 -5.316 4.534 1.00 40.25 219 VAL I CA 1
ATOM 1621 C C . VAL B 2 157 ? -17.158 -4.761 4.126 1.00 37.24 219 VAL I C 1
ATOM 1622 O O . VAL B 2 157 ? -16.232 -5.516 3.799 1.00 35.28 219 VAL I O 1
ATOM 1626 N N . ARG B 2 158 ? -17.014 -3.434 4.148 1.00 45.68 220 ARG I N 1
ATOM 1627 C CA . ARG B 2 158 ? -15.741 -2.815 3.790 1.00 37.17 220 ARG I CA 1
ATOM 1628 C C . ARG B 2 158 ? -14.634 -3.239 4.749 1.00 42.65 220 ARG I C 1
ATOM 1629 O O . ARG B 2 158 ? -13.529 -3.601 4.322 1.00 37.34 220 ARG I O 1
ATOM 1637 N N . LYS B 2 159 ? -14.916 -3.214 6.054 1.00 34.65 221 LYS I N 1
ATOM 1638 C CA . LYS B 2 159 ? -13.900 -3.587 7.033 1.00 40.58 221 LYS I CA 1
ATOM 1639 C C . LYS B 2 159 ? -13.539 -5.064 6.928 1.00 41.08 221 LYS I C 1
ATOM 1640 O O . LYS B 2 159 ? -12.373 -5.435 7.099 1.00 37.23 221 LYS I O 1
ATOM 1646 N N . LEU B 2 160 ? -14.518 -5.922 6.629 1.00 35.61 222 LEU I N 1
ATOM 1647 C CA . LEU B 2 160 ? -14.226 -7.341 6.468 1.00 29.94 222 LEU I CA 1
ATOM 1648 C C . LEU B 2 160 ? -13.396 -7.592 5.216 1.00 46.30 222 LEU I C 1
ATOM 1649 O O . LEU B 2 160 ? -12.511 -8.454 5.216 1.00 33.33 222 LEU I O 1
ATOM 1654 N N . LEU B 2 161 ? -13.653 -6.838 4.143 1.00 45.33 223 LEU I N 1
ATOM 1655 C CA . LEU B 2 161 ? -12.820 -6.959 2.950 1.00 53.27 223 LEU I CA 1
ATOM 1656 C C . LEU B 2 161 ? -11.395 -6.489 3.222 1.00 48.56 223 LEU I C 1
ATOM 1657 O O . LEU B 2 161 ? -10.431 -7.106 2.751 1.00 39.11 223 LEU I O 1
ATOM 1662 N N . ASP B 2 162 ? -11.240 -5.405 3.987 1.00 44.19 224 ASP I N 1
ATOM 1663 C CA . ASP B 2 162 ? -9.898 -4.952 4.347 1.00 48.77 224 ASP I CA 1
ATOM 1664 C C . ASP B 2 162 ? -9.183 -5.980 5.219 1.00 43.45 224 ASP I C 1
ATOM 1665 O O . ASP B 2 162 ? -7.979 -6.216 5.058 1.00 51.31 224 ASP I O 1
ATOM 1670 N N . LEU B 2 163 ? -9.912 -6.612 6.142 1.00 43.12 225 LEU I N 1
ATOM 1671 C CA . LEU B 2 163 ? -9.311 -7.647 6.976 1.00 43.82 225 LEU I CA 1
ATOM 1672 C C . LEU B 2 163 ? -8.927 -8.868 6.148 1.00 40.32 225 LEU I C 1
ATOM 1673 O O . LEU B 2 163 ? -7.911 -9.516 6.420 1.00 45.51 225 LEU I O 1
ATOM 1678 N N . GLN B 2 164 ? -9.733 -9.199 5.137 1.00 44.61 226 GLN I N 1
ATOM 1679 C CA . GLN B 2 164 ? -9.376 -10.283 4.229 1.00 32.33 226 GLN I CA 1
ATOM 1680 C C . GLN B 2 164 ? -8.120 -9.943 3.439 1.00 46.11 226 GLN I C 1
ATOM 1681 O O . GLN B 2 164 ? -7.266 -10.807 3.216 1.00 56.06 226 GLN I O 1
ATOM 1687 N N . ALA B 2 165 ? -7.994 -8.689 3.001 1.00 48.32 227 ALA I N 1
ATOM 1688 C CA . ALA B 2 165 ? -6.786 -8.278 2.295 1.00 39.26 227 ALA I CA 1
ATOM 1689 C C . ALA B 2 165 ? -5.565 -8.319 3.206 1.00 48.36 227 ALA I C 1
ATOM 1690 O O . ALA B 2 165 ? -4.459 -8.629 2.747 1.00 54.19 227 ALA I O 1
ATOM 1692 N N . LYS B 2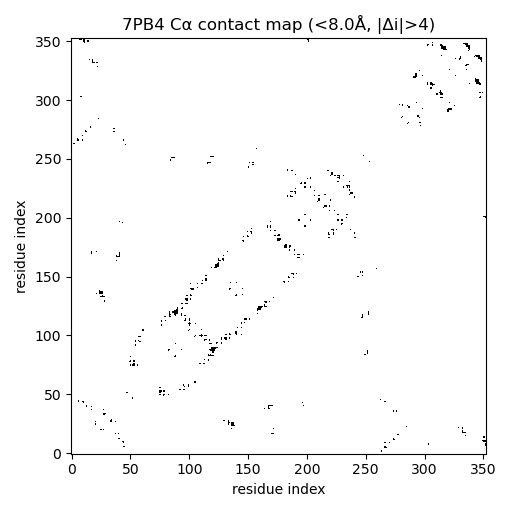 166 ? -5.745 -8.016 4.492 1.00 45.92 228 LYS I N 1
ATOM 1693 C CA . LYS B 2 166 ? -4.618 -8.024 5.420 1.00 37.18 228 LYS I CA 1
ATOM 1694 C C . LYS B 2 166 ? -4.189 -9.447 5.767 1.00 42.90 228 LYS I C 1
ATOM 1695 O O . LYS B 2 166 ? -2.998 -9.775 5.724 1.00 40.92 228 LYS I O 1
ATOM 1701 N N . MET B 2 167 ? -5.147 -10.308 6.114 1.00 41.20 229 MET I N 1
ATOM 1702 C CA . MET B 2 167 ? -4.840 -11.656 6.577 1.00 43.44 229 MET I CA 1
ATOM 1703 C C . MET B 2 167 ? -4.798 -12.691 5.462 1.00 38.59 229 MET I C 1
ATOM 1704 O O . MET B 2 167 ? -4.241 -13.776 5.666 1.00 43.83 229 MET I O 1
ATOM 1709 N N . GLY B 2 168 ? -5.367 -12.393 4.299 1.00 43.11 230 GLY I N 1
ATOM 1710 C CA . GLY B 2 168 ? -5.526 -13.380 3.255 1.00 33.06 230 GLY I CA 1
ATOM 1711 C C . GLY B 2 168 ? -6.868 -14.085 3.346 1.00 34.32 230 GLY I C 1
ATOM 1712 O O . GLY B 2 168 ? -7.632 -13.931 4.302 1.00 34.16 230 GLY I O 1
ATOM 1713 N N . MET B 2 169 ? -7.158 -14.882 2.318 1.00 33.38 231 MET I N 1
ATOM 1714 C CA . MET B 2 169 ? -8.431 -15.598 2.238 1.00 32.32 231 MET I CA 1
ATOM 1715 C C . MET B 2 169 ? -8.418 -16.754 3.235 1.00 28.91 231 MET I C 1
ATOM 1716 O O . MET B 2 169 ? -8.225 -17.922 2.891 1.00 36.77 231 MET I O 1
ATOM 1721 N N . GLN B 2 170 ? -8.633 -16.412 4.503 1.00 34.86 232 GLN I N 1
ATOM 1722 C CA . GLN B 2 170 ? -8.707 -17.423 5.543 1.00 33.83 232 GLN I CA 1
ATOM 1723 C C . GLN B 2 170 ? -10.053 -18.147 5.474 1.00 48.34 232 GLN I C 1
ATOM 1724 O O . GLN B 2 170 ? -11.050 -17.576 5.029 1.00 49.12 232 GLN I O 1
ATOM 1730 N N . PRO B 2 171 ? -10.101 -19.414 5.899 1.00 48.05 233 PRO I N 1
ATOM 1731 C CA . PRO B 2 171 ? -11.366 -20.168 5.787 1.00 35.58 233 PRO I CA 1
ATOM 1732 C C . PRO B 2 171 ? -12.527 -19.531 6.534 1.00 33.27 233 PRO I C 1
ATOM 1733 O O . PRO B 2 171 ? -13.627 -19.410 5.978 1.00 47.34 233 PRO I O 1
ATOM 1737 N N . HIS B 2 172 ? -12.314 -19.118 7.786 1.00 38.13 234 HIS I N 1
ATOM 1738 C CA . HIS B 2 172 ? -13.389 -18.496 8.554 1.00 42.94 234 HIS I CA 1
ATOM 1739 C C . HIS B 2 172 ? -13.806 -17.163 7.943 1.00 43.05 234 HIS I C 1
ATOM 1740 O O . HIS B 2 172 ? -15.005 -16.856 7.847 1.00 41.53 234 HIS I O 1
ATOM 1747 N N . LEU B 2 173 ? -12.826 -16.353 7.532 1.00 43.91 235 LEU I N 1
ATOM 1748 C CA . LEU B 2 173 ? -13.136 -15.106 6.843 1.00 40.72 235 LEU I CA 1
ATOM 1749 C C . LEU B 2 173 ? -13.924 -15.367 5.569 1.00 43.04 235 LEU I C 1
ATOM 1750 O O . LEU B 2 173 ? -14.880 -14.646 5.265 1.00 50.73 235 LEU I O 1
ATOM 1755 N N . GLN B 2 174 ? -13.548 -16.404 4.816 1.00 39.19 236 GLN I N 1
ATOM 1756 C CA . GLN B 2 174 ? -14.253 -16.701 3.573 1.00 41.45 236 GLN I CA 1
ATOM 1757 C C . GLN B 2 174 ? -15.678 -17.171 3.838 1.00 43.06 236 GLN I C 1
ATOM 1758 O O . GLN B 2 174 ? -16.594 -16.829 3.085 1.00 40.88 236 GLN I O 1
ATOM 1764 N N . ALA B 2 175 ? -15.890 -17.940 4.907 1.00 39.22 237 ALA I N 1
ATOM 1765 C CA . ALA B 2 175 ? -17.244 -18.368 5.249 1.00 42.14 237 ALA I CA 1
ATOM 1766 C C . ALA B 2 175 ? -18.118 -17.174 5.622 1.00 39.06 237 ALA I C 1
ATOM 1767 O O . ALA B 2 175 ? -19.246 -17.028 5.126 1.00 44.08 237 ALA I O 1
ATOM 1769 N N . LEU B 2 176 ? -17.608 -16.304 6.499 1.00 36.18 238 LEU I N 1
ATOM 1770 C CA . LEU B 2 176 ? -18.370 -15.118 6.883 1.00 33.36 238 LEU I CA 1
ATOM 1771 C C . LEU B 2 176 ? -18.627 -14.213 5.681 1.00 33.54 238 LEU I C 1
ATOM 1772 O O . LEU B 2 176 ? -19.708 -13.625 5.550 1.00 39.93 238 LEU I O 1
ATOM 1777 N N . LEU B 2 177 ? -17.653 -14.113 4.774 1.00 34.88 239 LEU I N 1
ATOM 1778 C CA . LEU B 2 177 ? -17.810 -13.256 3.604 1.00 40.46 239 LEU I CA 1
ATOM 1779 C C . LEU B 2 177 ? -18.809 -13.849 2.619 1.00 44.45 239 LEU I C 1
ATOM 1780 O O . LEU B 2 177 ? -19.550 -13.113 1.958 1.00 36.54 239 LEU I O 1
ATOM 1785 N N . SER B 2 178 ? -18.856 -15.178 2.518 1.00 42.41 240 SER I N 1
ATOM 1786 C CA . SER B 2 178 ? -19.868 -15.821 1.686 1.00 43.64 240 SER I CA 1
ATOM 1787 C C . SER B 2 178 ? -21.264 -15.604 2.256 1.00 43.65 240 SER I C 1
ATOM 1788 O O . SER B 2 178 ? -22.225 -15.393 1.505 1.00 44.45 240 SER I O 1
ATOM 1791 N N . LEU B 2 179 ? -21.392 -15.635 3.585 1.00 37.97 241 LEU I N 1
ATOM 1792 C CA . LEU B 2 179 ? -22.678 -15.313 4.201 1.00 39.42 241 LEU I CA 1
ATOM 1793 C C . LEU B 2 179 ? -23.083 -13.871 3.901 1.00 38.72 241 LEU I C 1
ATOM 1794 O O . LEU B 2 179 ? -24.240 -13.591 3.552 1.00 39.19 241 LEU I O 1
ATOM 1799 N N . TYR B 2 180 ? -22.134 -12.939 4.032 1.00 40.40 242 TYR I N 1
ATOM 1800 C CA . TYR B 2 180 ? -22.418 -11.541 3.716 1.00 38.03 242 TYR I CA 1
ATOM 1801 C C . TYR B 2 180 ? -22.821 -11.370 2.254 1.00 45.64 242 TYR I C 1
ATOM 1802 O O . TYR B 2 180 ? -23.708 -10.568 1.935 1.00 34.72 242 TYR I O 1
ATOM 1811 N N . LYS B 2 181 ? -22.172 -12.110 1.352 1.00 44.73 243 LYS I N 1
ATOM 1812 C CA . LYS B 2 181 ? -22.535 -12.052 -0.061 1.00 37.53 243 LYS I CA 1
ATOM 1813 C C . LYS B 2 181 ? -23.942 -12.587 -0.287 1.00 44.49 243 LYS I C 1
ATOM 1814 O O . LYS B 2 181 ? -24.702 -12.037 -1.093 1.00 44.25 243 LYS I O 1
ATOM 1820 N N . PHE B 2 182 ? -24.301 -13.671 0.404 1.00 48.62 244 PHE I N 1
ATOM 1821 C CA . PHE B 2 182 ? -25.661 -14.193 0.306 1.00 34.08 244 PHE I CA 1
ATOM 1822 C C . PHE B 2 182 ? -26.680 -13.159 0.763 1.00 35.11 244 PHE I C 1
ATOM 1823 O O . PHE B 2 182 ? -27.741 -13.005 0.147 1.00 34.75 244 PHE I O 1
ATOM 1831 N N . PHE B 2 183 ? -26.377 -12.438 1.844 1.00 40.51 245 PHE I N 1
ATOM 1832 C CA . PHE B 2 183 ? -27.349 -11.490 2.378 1.00 33.81 245 PHE I CA 1
ATOM 1833 C C . PHE B 2 183 ? -27.396 -10.194 1.573 1.00 37.30 245 PHE I C 1
ATOM 1834 O O . PHE B 2 183 ? -28.475 -9.624 1.381 1.00 39.26 245 PHE I O 1
ATOM 1842 N N . ALA B 2 184 ? -26.250 -9.713 1.094 1.00 30.87 246 ALA I N 1
ATOM 1843 C CA . ALA B 2 184 ? -26.174 -8.447 0.362 1.00 35.45 246 ALA I CA 1
ATOM 1844 C C . ALA B 2 184 ? -25.228 -8.594 -0.821 1.00 53.36 246 ALA I C 1
ATOM 1845 O O . ALA B 2 184 ? -24.042 -8.256 -0.739 1.00 49.72 246 ALA I O 1
ATOM 1847 N N . PRO B 2 185 ? -25.729 -9.098 -1.954 1.00 44.99 247 PRO I N 1
ATOM 1848 C CA . PRO B 2 185 ? -24.857 -9.235 -3.132 1.00 42.54 247 PRO I CA 1
ATOM 1849 C C . PRO B 2 185 ? -24.489 -7.906 -3.768 1.00 47.89 247 PRO I C 1
ATOM 1850 O O . PRO B 2 185 ? -23.433 -7.812 -4.406 1.00 54.33 247 PRO I O 1
ATOM 1854 N N . ALA B 2 186 ? -25.325 -6.876 -3.617 1.00 54.84 248 ALA I N 1
ATOM 1855 C CA . ALA B 2 186 ? -25.047 -5.596 -4.261 1.00 47.56 248 ALA I CA 1
ATOM 1856 C C . ALA B 2 186 ? -23.894 -4.861 -3.591 1.00 59.43 248 ALA I C 1
ATOM 1857 O O . ALA B 2 186 ? -23.216 -4.055 -4.239 1.00 65.58 248 ALA I O 1
ATOM 1859 N N . LEU B 2 187 ? -23.654 -5.121 -2.304 1.00 53.93 249 LEU I N 1
ATOM 1860 C CA . LEU B 2 187 ? -22.576 -4.455 -1.584 1.00 48.56 249 LEU I CA 1
ATOM 1861 C C . LEU B 2 187 ? -21.227 -5.136 -1.773 1.00 58.21 249 LEU I C 1
ATOM 1862 O O . LEU B 2 187 ? -20.195 -4.527 -1.472 1.00 56.25 249 LEU I O 1
ATOM 1867 N N . ILE B 2 188 ? -21.235 -6.372 -2.261 1.00 45.45 250 ILE I N 1
ATOM 1868 C CA . ILE B 2 188 ? -20.001 -7.116 -2.482 1.00 64.28 250 ILE I CA 1
ATOM 1869 C C . ILE B 2 188 ? -20.281 -8.481 -3.100 1.00 62.12 250 ILE I C 1
ATOM 1870 O O . ILE B 2 188 ? -21.335 -9.074 -2.867 1.00 73.31 250 ILE I O 1
ATOM 1875 N N . SER B 2 189 ? -19.332 -8.975 -3.889 1.00 63.08 251 SER I N 1
ATOM 1876 C CA . SER B 2 189 ? -19.475 -10.271 -4.541 1.00 82.45 251 SER I CA 1
ATOM 1877 C C . SER B 2 189 ? -19.420 -11.408 -3.527 1.00 83.43 251 SER I C 1
ATOM 1878 O O . SER B 2 189 ? -20.453 -11.879 -3.051 1.00 81.07 251 SER I O 1
ATOM 1881 N N . VAL B 2 190 ? -18.208 -11.845 -3.200 1.00 81.86 252 VAL I N 1
ATOM 1882 C CA . VAL B 2 190 ? -18.015 -12.927 -2.242 1.00 65.17 252 VAL I CA 1
ATOM 1883 C C . VAL B 2 190 ? -18.681 -12.607 -0.908 1.00 83.99 252 VAL I C 1
ATOM 1884 O O . VAL B 2 190 ? -18.437 -11.554 -0.319 1.00 74.19 252 VAL I O 1
ATOM 1886 N N . LYS B 2 197 ? -21.031 -23.099 8.681 1.00 66.92 259 LYS I N 1
ATOM 1887 C CA . LYS B 2 197 ? -21.160 -22.787 7.263 1.00 57.79 259 LYS I CA 1
ATOM 1888 C C . LYS B 2 197 ? -19.763 -22.972 6.556 1.00 64.69 259 LYS I C 1
ATOM 1889 O O . LYS B 2 197 ? -19.392 -22.329 5.612 1.00 69.10 259 LYS I O 1
ATOM 1895 N N . ILE B 2 198 ? -19.030 -23.922 7.072 1.00 72.23 260 ILE I N 1
ATOM 1896 C CA . ILE B 2 198 ? -19.614 -24.790 8.052 1.00 85.78 260 ILE I CA 1
ATOM 1897 C C . ILE B 2 198 ? -18.467 -25.286 8.872 1.00 69.60 260 ILE I C 1
ATOM 1898 O O . ILE B 2 198 ? -18.367 -24.992 10.001 1.00 68.70 260 ILE I O 1
ATOM 1903 N N . TYR B 2 199 ? -17.524 -25.949 8.291 1.00 78.23 261 TYR I N 1
ATOM 1904 C CA . TYR B 2 199 ? -16.432 -26.388 9.117 1.00 85.78 261 TYR I CA 1
ATOM 1905 C C . TYR B 2 199 ? -15.511 -25.302 9.620 1.00 78.98 261 TYR I C 1
ATOM 1906 O O . TYR B 2 199 ? -15.025 -24.479 8.883 1.00 77.81 261 TYR I O 1
ATOM 1915 N N . PHE B 2 200 ? -15.286 -25.281 10.901 1.00 80.92 262 PHE I N 1
ATOM 1916 C CA . PHE B 2 200 ? -14.337 -24.319 11.440 1.00 75.01 262 PHE I CA 1
ATOM 1917 C C . PHE B 2 200 ? -13.294 -25.060 12.263 1.00 74.47 262 PHE I C 1
ATOM 1918 O O . PHE B 2 200 ? -13.605 -26.058 12.919 1.00 88.39 262 PHE I O 1
ATOM 1926 N N . LYS B 2 201 ? -12.056 -24.577 12.221 1.00 66.13 263 LYS I N 1
ATOM 1927 C CA . LYS B 2 201 ? -10.997 -25.207 12.993 1.00 83.42 263 LYS I CA 1
ATOM 1928 C C . LYS B 2 201 ? -11.138 -24.863 14.472 1.00 85.91 263 LYS I C 1
ATOM 1929 O O . LYS B 2 201 ? -11.649 -23.802 14.842 1.00 68.31 263 LYS I O 1
ATOM 1935 N N . ASN B 2 202 ? -10.683 -25.789 15.321 1.00 88.98 264 ASN I N 1
ATOM 1936 C CA . ASN B 2 202 ? -10.801 -25.671 16.775 1.00 81.92 264 ASN I CA 1
ATOM 1937 C C . ASN B 2 202 ? -12.256 -25.535 17.217 1.00 76.65 264 ASN I C 1
ATOM 1938 O O . ASN B 2 202 ? -12.553 -24.878 18.217 1.00 73.13 264 ASN I O 1
ATOM 1943 N N . SER B 2 203 ? -13.174 -26.157 16.476 1.00 84.04 265 SER I N 1
ATOM 1944 C CA . SER B 2 203 ? -14.594 -26.123 16.796 1.00 71.79 265 SER I CA 1
ATOM 1945 C C . SER B 2 203 ? -15.059 -27.385 17.513 1.00 70.93 265 SER I C 1
ATOM 1946 O O . SER B 2 203 ? -16.256 -27.693 17.499 1.00 73.65 265 SER I O 1
ATOM 1949 N N . GLU B 2 204 ? -14.141 -28.122 18.133 1.00 72.88 266 GLU I N 1
ATOM 1950 C CA . GLU B 2 204 ? -14.526 -29.302 18.894 1.00 56.91 266 GLU I CA 1
ATOM 1951 C C . GLU B 2 204 ? -15.337 -28.898 20.118 1.00 54.66 266 GLU I C 1
ATOM 1952 O O . GLU B 2 204 ? -14.989 -27.954 20.833 1.00 45.36 266 GLU I O 1
ATOM 1958 N N . ASN B 2 205 ? -16.429 -29.621 20.356 1.00 54.15 267 ASN I N 1
ATOM 1959 C CA . ASN B 2 205 ? -17.332 -29.322 21.465 1.00 51.97 267 ASN I CA 1
ATOM 1960 C C . ASN B 2 205 ? -16.702 -29.830 22.757 1.00 50.88 267 ASN I C 1
ATOM 1961 O O . ASN B 2 205 ? -16.752 -31.024 23.061 1.00 47.83 267 ASN I O 1
ATOM 1966 N N . LEU B 2 206 ? -16.103 -28.916 23.524 1.00 55.05 268 LEU I N 1
ATOM 1967 C CA . LEU B 2 206 ? -15.468 -29.289 24.783 1.00 48.72 268 LEU I CA 1
ATOM 1968 C C . LEU B 2 206 ? -16.479 -29.616 25.873 1.00 38.74 268 LEU I C 1
ATOM 1969 O O . LEU B 2 206 ? -16.116 -30.258 26.864 1.00 56.41 268 LEU I O 1
ATOM 1974 N N . TRP B 2 207 ? -17.733 -29.192 25.714 1.00 47.13 269 TRP I N 1
ATOM 1975 C CA . TRP B 2 207 ? -18.753 -29.340 26.742 1.00 52.25 269 TRP I CA 1
ATOM 1976 C C . TRP B 2 207 ? -19.750 -30.448 26.426 1.00 42.87 269 TRP I C 1
ATOM 1977 O O . TRP B 2 207 ? -20.869 -30.431 26.949 1.00 47.26 269 TRP I O 1
ATOM 1988 N N . LYS B 2 208 ? -19.371 -31.412 25.590 1.00 48.61 270 LYS I N 1
ATOM 1989 C CA . LYS B 2 208 ? -20.318 -32.411 25.098 1.00 52.34 270 LYS I CA 1
ATOM 1990 C C . LYS B 2 208 ? -20.443 -33.543 26.111 1.00 54.21 270 LYS I C 1
ATOM 1991 O O . LYS B 2 208 ? -19.752 -34.561 26.033 1.00 46.75 270 LYS I O 1
ATOM 1997 N N . THR B 2 209 ? -21.341 -33.361 27.074 1.00 50.05 271 THR I N 1
ATOM 1998 C CA . THR B 2 209 ? -21.740 -34.459 27.936 1.00 40.61 271 THR I CA 1
ATOM 1999 C C . THR B 2 209 ? -22.780 -35.322 27.225 1.00 59.66 271 THR I C 1
ATOM 2000 O O . THR B 2 209 ? -23.253 -35.000 26.132 1.00 64.45 271 THR I O 1
ATOM 2004 N N . ALA B 2 210 ? -23.139 -36.438 27.861 1.00 51.31 272 ALA I N 1
ATOM 2005 C CA . ALA B 2 210 ? -24.136 -37.322 27.266 1.00 43.12 272 ALA I CA 1
ATOM 2006 C C . ALA B 2 210 ? -25.527 -36.700 27.313 1.00 52.44 272 ALA I C 1
ATOM 2007 O O . ALA B 2 210 ? -26.280 -36.775 26.334 1.00 74.11 272 ALA I O 1
ATOM 2009 N N . LEU B 2 211 ? -25.884 -36.074 28.437 1.00 40.64 273 LEU I N 1
ATOM 2010 C CA . LEU B 2 211 ? -27.195 -35.442 28.539 1.00 48.78 273 LEU I CA 1
ATOM 2011 C C . LEU B 2 211 ? -27.299 -34.237 27.613 1.00 55.03 273 LEU I C 1
ATOM 2012 O O . LEU B 2 211 ? -28.352 -33.999 27.009 1.00 59.61 273 LEU I O 1
ATOM 2017 N N . LEU B 2 212 ? -26.217 -33.467 27.478 1.00 43.72 274 LEU I N 1
ATOM 2018 C CA . LEU B 2 212 ? -26.223 -32.393 26.492 1.00 56.83 274 LEU I CA 1
ATOM 2019 C C . LEU B 2 212 ? -26.372 -32.947 25.082 1.00 63.64 274 LEU I C 1
ATOM 2020 O O . LEU B 2 212 ? -26.999 -32.312 24.229 1.00 75.30 274 LEU I O 1
ATOM 2025 N N . ALA B 2 213 ? -25.833 -34.142 24.830 1.00 66.25 275 ALA I N 1
ATOM 2026 C CA . ALA B 2 213 ? -26.004 -34.776 23.526 1.00 65.82 275 ALA I CA 1
ATOM 2027 C C . ALA B 2 213 ? -27.457 -35.172 23.285 1.00 68.79 275 ALA I C 1
ATOM 2028 O O . ALA B 2 213 ? -27.991 -34.951 22.190 1.00 74.36 275 ALA I O 1
ATOM 2030 N N . VAL B 2 214 ? -28.115 -35.760 24.290 1.00 56.56 276 VAL I N 1
ATOM 2031 C CA . VAL B 2 214 ? -29.511 -36.146 24.097 1.00 47.28 276 VAL I CA 1
ATOM 2032 C C . VAL B 2 214 ? -30.392 -34.909 23.958 1.00 63.48 276 VAL I C 1
ATOM 2033 O O . VAL B 2 214 ? -31.400 -34.935 23.240 1.00 79.76 276 VAL I O 1
ATOM 2037 N N . LYS B 2 215 ? -30.021 -33.801 24.607 1.00 56.29 277 LYS I N 1
ATOM 2038 C CA . LYS B 2 215 ? -30.788 -32.570 24.441 1.00 48.25 277 LYS I CA 1
ATOM 2039 C C . LYS B 2 215 ? -30.546 -31.939 23.076 1.00 48.79 277 LYS I C 1
ATOM 2040 O O . LYS B 2 215 ? -31.467 -31.356 22.492 1.00 64.71 277 LYS I O 1
ATOM 2046 N N . GLN B 2 216 ? -29.321 -32.042 22.555 1.00 52.61 278 GLN I N 1
ATOM 2047 C CA . GLN B 2 216 ? -29.032 -31.533 21.219 1.00 67.87 278 GLN I CA 1
ATOM 2048 C C . GLN B 2 216 ? -29.754 -32.347 20.154 1.00 71.66 278 GLN I C 1
ATOM 2049 O O . GLN B 2 216 ? -30.208 -31.797 19.144 1.00 70.40 278 GLN I O 1
ATOM 2055 N N . ARG B 2 217 ? -29.868 -33.660 20.359 1.00 77.95 279 ARG I N 1
ATOM 2056 C CA . ARG B 2 217 ? -30.592 -34.491 19.405 1.00 65.81 279 ARG I CA 1
ATOM 2057 C C . ARG B 2 217 ? -32.101 -34.333 19.543 1.00 75.08 279 ARG I C 1
ATOM 2058 O O . ARG B 2 217 ? -32.828 -34.501 18.558 1.00 83.58 279 ARG I O 1
ATOM 2066 N N . ASN B 2 218 ? -32.590 -34.012 20.744 1.00 84.22 280 ASN I N 1
ATOM 2067 C CA . ASN B 2 218 ? -33.990 -33.628 20.887 1.00 79.36 280 ASN I CA 1
ATOM 2068 C C . ASN B 2 218 ? -34.261 -32.245 20.313 1.00 86.11 280 ASN I C 1
ATOM 2069 O O . ASN B 2 218 ? -35.419 -31.917 20.035 1.00 93.29 280 ASN I O 1
ATOM 2074 N N . ARG B 2 219 ? -33.219 -31.430 20.130 1.00 85.16 281 ARG I N 1
ATOM 2075 C CA . ARG B 2 219 ? -33.369 -30.105 19.543 1.00 91.77 281 ARG I CA 1
ATOM 2076 C C . ARG B 2 219 ? -33.662 -30.159 18.048 1.00 95.34 281 ARG I C 1
ATOM 2077 O O . ARG B 2 219 ? -33.988 -29.123 17.459 1.00 111.00 281 ARG I O 1
ATOM 2085 N N . SER B 2 220 ? -33.561 -31.334 17.426 1.00 96.77 282 SER I N 1
ATOM 2086 C CA . SER B 2 220 ? -33.870 -31.520 16.011 1.00 91.46 282 SER I CA 1
ATOM 2087 C C . SER B 2 220 ? -35.153 -32.332 15.887 1.00 95.83 282 SER I C 1
ATOM 2088 O O . SER B 2 220 ? -35.110 -33.571 15.846 1.00 90.79 282 SER I O 1
ATOM 2091 N N . PRO B 2 221 ? -36.327 -31.685 15.825 1.00 101.23 283 PRO I N 1
ATOM 2092 C CA . PRO B 2 221 ? -37.614 -32.382 15.725 1.00 105.57 283 PRO I CA 1
ATOM 2093 C C . PRO B 2 221 ? -37.869 -32.951 14.332 1.00 102.96 283 PRO I C 1
ATOM 2094 O O . PRO B 2 221 ? -38.906 -33.564 14.078 1.00 83.97 283 PRO I O 1
ATOM 2098 N N . LYS C 3 1 ? -41.834 8.175 9.597 1.00 45.60 165 LYS K N 1
ATOM 2099 C CA . LYS C 3 1 ? -40.462 7.680 9.572 1.00 57.97 165 LYS K CA 1
ATOM 2100 C C . LYS C 3 1 ? -39.475 8.772 9.972 1.00 60.15 165 LYS K C 1
ATOM 2101 O O . LYS C 3 1 ? -38.524 8.519 10.711 1.00 70.12 165 LYS K O 1
ATOM 2107 N N . MET C 3 2 ? -39.711 9.988 9.476 1.00 63.62 166 MET K N 1
ATOM 2108 C CA . MET C 3 2 ? -38.810 11.100 9.768 1.00 57.35 166 MET K CA 1
ATOM 2109 C C . MET C 3 2 ? -38.807 11.429 11.256 1.00 64.60 166 MET K C 1
ATOM 2110 O O . MET C 3 2 ? -37.744 11.613 11.863 1.00 61.83 166 MET K O 1
ATOM 2115 N N . LEU C 3 3 ? -39.994 11.507 11.862 1.00 61.72 167 LEU K N 1
ATOM 2116 C CA . LEU C 3 3 ? -40.079 11.875 13.270 1.00 58.66 167 LEU K CA 1
ATOM 2117 C C . LEU C 3 3 ? -39.485 10.792 14.161 1.00 62.45 167 LEU K C 1
ATOM 2118 O O . LEU C 3 3 ? -38.866 11.096 15.187 1.00 75.19 167 LEU K O 1
ATOM 2123 N N . ASN C 3 4 ? -39.660 9.522 13.785 1.00 55.16 168 ASN K N 1
ATOM 2124 C CA . ASN C 3 4 ? -39.035 8.433 14.530 1.00 60.60 168 ASN K CA 1
ATOM 2125 C C . ASN C 3 4 ? -37.518 8.573 14.526 1.00 55.40 168 ASN K C 1
ATOM 2126 O O . ASN C 3 4 ? -36.863 8.440 15.568 1.00 52.09 168 ASN K O 1
ATOM 2131 N N . ILE C 3 5 ? -36.945 8.850 13.353 1.00 51.62 169 ILE K N 1
ATOM 2132 C CA . ILE C 3 5 ? -35.498 8.987 13.241 1.00 51.05 169 ILE K CA 1
ATOM 2133 C C . ILE C 3 5 ? -35.012 10.202 14.020 1.00 47.83 169 ILE K C 1
ATOM 2134 O O . ILE C 3 5 ? -33.951 10.162 14.652 1.00 63.51 169 ILE K O 1
ATOM 2139 N N . LYS C 3 6 ? -35.811 11.239 14.067 1.00 39.56 170 LYS K N 1
ATOM 2140 C CA . LYS C 3 6 ? -35.435 12.397 14.815 1.00 56.57 170 LYS K CA 1
ATOM 2141 C C . LYS C 3 6 ? -35.462 12.163 16.293 1.00 59.89 170 LYS K C 1
ATOM 2142 O O . LYS C 3 6 ? -34.585 12.628 16.996 1.00 56.69 170 LYS K O 1
ATOM 2148 N N . GLU C 3 7 ? -36.466 11.442 16.778 1.00 50.33 171 GLU K N 1
ATOM 2149 C CA . GLU C 3 7 ? -36.538 11.119 18.199 1.00 47.31 171 GLU K CA 1
ATOM 2150 C C . GLU C 3 7 ? -35.354 10.258 18.600 1.00 48.51 171 GLU K C 1
ATOM 2151 O O . GLU C 3 7 ? -34.787 10.444 19.675 1.00 60.34 171 GLU K O 1
ATOM 2157 N N . TYR C 3 8 ? -34.973 9.321 17.738 1.00 50.95 172 TYR K N 1
ATOM 2158 C CA . TYR C 3 8 ? -33.871 8.434 18.040 1.00 45.89 172 TYR K CA 1
ATOM 2159 C C . TYR C 3 8 ? -32.587 9.184 18.057 1.00 39.33 172 TYR K C 1
ATOM 2160 O O . TYR C 3 8 ? -31.776 9.003 18.929 1.00 39.37 172 TYR K O 1
ATOM 2169 N N . LYS C 3 9 ? -32.415 10.029 17.064 1.00 44.03 173 LYS K N 1
ATOM 2170 C CA . LYS C 3 9 ? -31.173 10.789 16.994 1.00 37.36 173 LYS K CA 1
ATOM 2171 C C . LYS C 3 9 ? -31.005 11.695 18.206 1.00 44.50 173 LYS K C 1
ATOM 2172 O O . LYS C 3 9 ? -29.913 11.766 18.781 1.00 45.33 173 LYS K O 1
ATOM 2178 N N . GLU C 3 10 ? -32.069 12.393 18.613 1.00 47.00 174 GLU K N 1
ATOM 2179 C CA . GLU C 3 10 ? -31.953 13.287 19.761 1.00 46.61 174 GLU K CA 1
ATOM 2180 C C . GLU C 3 10 ? -31.707 12.510 21.049 1.00 48.36 174 GLU K C 1
ATOM 2181 O O . GLU C 3 10 ? -30.892 12.926 21.884 1.00 47.51 174 GLU K O 1
ATOM 2187 N N . LYS C 3 11 ? -32.391 11.376 21.228 1.00 38.26 175 LYS K N 1
ATOM 2188 C CA . LYS C 3 11 ? -32.144 10.546 22.404 1.00 41.85 175 LYS K CA 1
ATOM 2189 C C . LYS C 3 11 ? -30.705 10.045 22.425 1.00 47.70 175 LYS K C 1
ATOM 2190 O O . LYS C 3 11 ? -30.018 10.122 23.454 1.00 48.63 175 LYS K O 1
ATOM 2196 N N . LEU C 3 12 ? -30.236 9.521 21.288 1.00 52.27 176 LEU K N 1
ATOM 2197 C CA . LEU C 3 12 ? -28.871 9.019 21.196 1.00 46.88 176 LEU K CA 1
ATOM 2198 C C . LEU C 3 12 ? -27.862 10.118 21.497 1.00 32.97 176 LEU K C 1
ATOM 2199 O O . LEU C 3 12 ? -26.884 9.891 22.215 1.00 33.89 176 LEU K O 1
ATOM 2204 N N . LEU C 3 13 ? -28.103 11.326 20.981 1.00 41.96 177 LEU K N 1
ATOM 2205 C CA . LEU C 3 13 ? -27.172 12.429 21.192 1.00 34.80 177 LEU K CA 1
ATOM 2206 C C . LEU C 3 13 ? -27.139 12.867 22.650 1.00 40.68 177 LEU K C 1
ATOM 2207 O O . LEU C 3 13 ? -26.059 13.098 23.205 1.00 37.77 177 LEU K O 1
ATOM 2212 N N . SER C 3 14 ? -28.307 12.997 23.286 1.00 33.83 178 SER K N 1
ATOM 2213 C CA . SER C 3 14 ? -28.327 13.401 24.688 1.00 40.76 178 SER K CA 1
ATOM 2214 C C . SER C 3 14 ? -27.633 12.369 25.567 1.00 42.31 178 SER K C 1
ATOM 2215 O O . SER C 3 14 ? -26.810 12.721 26.425 1.00 55.96 178 SER K O 1
ATOM 2218 N N . THR C 3 15 ? -27.947 11.086 25.366 1.00 43.71 179 THR K N 1
ATOM 2219 C CA . THR C 3 15 ? -27.311 10.051 26.171 1.00 39.19 179 THR K CA 1
ATOM 2220 C C . THR C 3 15 ? -25.814 9.967 25.896 1.00 42.57 179 THR K C 1
ATOM 2221 O O . THR C 3 15 ? -25.031 9.736 26.824 1.00 41.54 179 THR K O 1
ATOM 2225 N N . LEU C 3 16 ? -25.394 10.183 24.645 1.00 40.43 180 LEU K N 1
ATOM 2226 C CA . LEU C 3 16 ? -23.970 10.204 24.328 1.00 42.12 180 LEU K CA 1
ATOM 2227 C C . LEU C 3 16 ? -23.269 11.364 25.020 1.00 37.96 180 LEU K C 1
ATOM 2228 O O . LEU C 3 16 ? -22.153 11.207 25.524 1.00 41.63 180 LEU K O 1
ATOM 2233 N N . GLY C 3 17 ? -23.905 12.536 25.049 1.00 33.36 181 GLY K N 1
ATOM 2234 C CA . GLY C 3 17 ? -23.311 13.666 25.744 1.00 36.22 181 GLY K CA 1
ATOM 2235 C C . GLY C 3 17 ? -23.167 13.414 27.231 1.00 48.85 181 GLY K C 1
ATOM 2236 O O . GLY C 3 17 ? -22.137 13.742 27.832 1.00 60.72 181 GLY K O 1
ATOM 2237 N N . GLU C 3 18 ? -24.191 12.814 27.844 1.00 48.37 182 GLU K N 1
ATOM 2238 C CA . GLU C 3 18 ? -24.099 12.493 29.265 1.00 38.63 182 GLU K CA 1
ATOM 2239 C C . GLU C 3 18 ? -23.004 11.464 29.525 1.00 46.85 182 GLU K C 1
ATOM 2240 O O . GLU C 3 18 ? -22.240 11.587 30.491 1.00 39.99 182 GLU K O 1
ATOM 2246 N N . PHE C 3 19 ? -22.897 10.452 28.658 1.00 46.04 183 PHE K N 1
ATOM 2247 C CA . PHE C 3 19 ? -21.838 9.456 28.795 1.00 27.95 183 PHE K CA 1
ATOM 2248 C C . PHE C 3 19 ? -20.459 10.092 28.659 1.00 36.93 183 PHE K C 1
ATOM 2249 O O . PHE C 3 19 ? -19.531 9.748 29.402 1.00 35.76 183 PHE K O 1
ATOM 2257 N N . LEU C 3 20 ? -20.306 11.061 27.790 1.00 43.93 184 LEU K N 1
ATOM 2258 C CA . LEU C 3 20 ? -19.001 11.667 27.584 1.00 39.95 184 LEU K CA 1
ATOM 2259 C C . LEU C 3 20 ? -18.603 12.483 28.777 1.00 39.74 184 LEU K C 1
ATOM 2260 O O . LEU C 3 20 ? -17.497 12.385 29.243 1.00 41.06 184 LEU K O 1
ATOM 2265 N N . GLU C 3 21 ? -19.522 13.264 29.293 1.00 39.98 185 GLU K N 1
ATOM 2266 C CA . GLU C 3 21 ? -19.252 14.029 30.476 1.00 53.20 185 GLU K CA 1
ATOM 2267 C C . GLU C 3 21 ? -19.005 13.157 31.704 1.00 49.65 185 GLU K C 1
ATOM 2268 O O . GLU C 3 21 ? -18.257 13.521 32.589 1.00 44.61 185 GLU K O 1
ATOM 2274 N N . ASP C 3 22 ? -19.631 11.994 31.738 1.00 53.01 186 ASP K N 1
ATOM 2275 C CA . ASP C 3 22 ? -19.430 11.122 32.888 1.00 47.47 186 ASP K CA 1
ATOM 2276 C C . ASP C 3 22 ? -18.149 10.302 32.809 1.00 51.49 186 ASP K C 1
ATOM 2277 O O . ASP C 3 22 ? -17.602 9.927 33.853 1.00 50.16 186 ASP K O 1
ATOM 2282 N N . HIS C 3 23 ? -17.648 10.010 31.605 1.00 51.48 187 HIS K N 1
ATOM 2283 C CA . HIS C 3 23 ? -16.512 9.110 31.462 1.00 39.42 187 HIS K CA 1
ATOM 2284 C C . HIS C 3 23 ? -15.294 9.716 30.779 1.00 40.68 187 HIS K C 1
ATOM 2285 O O . HIS C 3 23 ? -14.221 9.104 30.827 1.00 42.99 187 HIS K O 1
ATOM 2292 N N . PHE C 3 24 ? -15.414 10.881 30.147 1.00 49.53 188 PHE K N 1
ATOM 2293 C CA . PHE C 3 24 ? -14.275 11.550 29.513 1.00 41.89 188 PHE K CA 1
ATOM 2294 C C . PHE C 3 24 ? -14.312 13.035 29.846 1.00 41.04 188 PHE K C 1
ATOM 2295 O O . PHE C 3 24 ? -14.606 13.876 28.990 1.00 51.58 188 PHE K O 1
ATOM 2303 N N . PRO C 3 25 ? -14.007 13.394 31.090 1.00 39.13 189 PRO K N 1
ATOM 2304 C CA . PRO C 3 25 ? -14.025 14.804 31.481 1.00 41.98 189 PRO K CA 1
ATOM 2305 C C . PRO C 3 25 ? -12.693 15.493 31.218 1.00 50.94 189 PRO K C 1
ATOM 2306 O O . PRO C 3 25 ? -11.640 14.864 31.103 1.00 43.45 189 PRO K O 1
ATOM 2310 N N . LEU C 3 26 ? -12.766 16.819 31.122 1.00 52.59 190 LEU K N 1
ATOM 2311 C CA . LEU C 3 26 ? -11.572 17.633 30.998 1.00 48.49 190 LEU K CA 1
ATOM 2312 C C . LEU C 3 26 ? -10.762 17.574 32.292 1.00 49.77 190 LEU K C 1
ATOM 2313 O O . LEU C 3 26 ? -11.290 17.217 33.348 1.00 66.72 190 LEU K O 1
ATOM 2318 N N . PRO C 3 27 ? -9.466 17.904 32.231 1.00 55.30 191 PRO K N 1
ATOM 2319 C CA . PRO C 3 27 ? -8.660 17.888 33.467 1.00 56.83 191 PRO K CA 1
ATOM 2320 C C . PRO C 3 27 ? -9.224 18.773 34.566 1.00 76.33 191 PRO K C 1
ATOM 2321 O O . PRO C 3 27 ? -9.369 18.324 35.710 1.00 89.23 191 PRO K O 1
ATOM 2325 N N . ASP C 3 28 ? -9.553 20.021 34.249 1.00 79.03 192 ASP K N 1
ATOM 2326 C CA . ASP C 3 28 ? -10.080 20.947 35.242 1.00 72.09 192 ASP K CA 1
ATOM 2327 C C . ASP C 3 28 ? -11.409 21.541 34.788 1.00 50.39 192 ASP K C 1
ATOM 2328 O O . ASP C 3 28 ? -11.521 22.054 33.675 1.00 72.70 192 ASP K O 1
ATOM 2333 N N . VAL C 3 43 ? -3.833 27.242 28.145 1.00 61.70 207 VAL K N 1
ATOM 2334 C CA . VAL C 3 43 ? -4.691 27.484 26.992 1.00 68.80 207 VAL K CA 1
ATOM 2335 C C . VAL C 3 43 ? -6.133 27.103 27.309 1.00 67.50 207 VAL K C 1
ATOM 2336 O O . VAL C 3 43 ? -6.425 26.583 28.386 1.00 69.94 207 VAL K O 1
ATOM 2340 N N . ASN C 3 44 ? -7.031 27.364 26.362 1.00 57.41 208 ASN K N 1
ATOM 2341 C CA . ASN C 3 44 ? -8.457 27.102 26.528 1.00 62.94 208 ASN K CA 1
ATOM 2342 C C . ASN C 3 44 ? -8.823 25.846 25.746 1.00 57.44 208 ASN K C 1
ATOM 2343 O O . ASN C 3 44 ? -8.871 25.866 24.512 1.00 43.15 208 ASN K O 1
ATOM 2348 N N . LEU C 3 45 ? -9.084 24.760 26.464 1.00 55.31 209 LEU K N 1
ATOM 2349 C CA . LEU C 3 45 ? -9.469 23.499 25.850 1.00 44.39 209 LEU K CA 1
ATOM 2350 C C . LEU C 3 45 ? -10.970 23.461 25.598 1.00 50.22 209 LEU K C 1
ATOM 2351 O O . LEU C 3 45 ? -11.758 24.086 26.314 1.00 46.20 209 LEU K O 1
ATOM 2356 N N . ILE C 3 46 ? -11.359 22.716 24.570 1.00 40.72 210 ILE K N 1
ATOM 2357 C CA . ILE C 3 46 ? -12.759 22.494 24.262 1.00 33.28 210 ILE K CA 1
ATOM 2358 C C . ILE C 3 46 ? -13.143 21.100 24.735 1.00 45.08 210 ILE K C 1
ATOM 2359 O O . ILE C 3 46 ? -12.301 20.214 24.906 1.00 42.47 210 ILE K O 1
ATOM 2364 N N . THR C 3 47 ? -14.439 20.901 24.954 1.00 45.17 211 THR K N 1
ATOM 2365 C CA . THR C 3 47 ? -14.930 19.597 25.366 1.00 32.97 211 THR K CA 1
ATOM 2366 C C . THR C 3 47 ? -14.807 18.595 24.223 1.00 36.97 211 THR K C 1
ATOM 2367 O O . THR C 3 47 ? -14.745 18.957 23.044 1.00 44.79 211 THR K O 1
ATOM 2371 N N . LEU C 3 48 ? -14.764 17.311 24.589 1.00 34.38 212 LEU K N 1
ATOM 2372 C CA . LEU C 3 48 ? -14.775 16.258 23.579 1.00 33.70 212 LEU K CA 1
ATOM 2373 C C . LEU C 3 48 ? -16.066 16.285 22.774 1.00 43.14 212 LEU K C 1
ATOM 2374 O O . LEU C 3 48 ? -16.082 15.882 21.604 1.00 39.24 212 LEU K O 1
ATOM 2379 N N . HIS C 3 49 ? -17.153 16.769 23.380 1.00 54.04 213 HIS K N 1
ATOM 2380 C CA . HIS C 3 49 ? -18.417 16.902 22.665 1.00 55.62 213 HIS K CA 1
ATOM 2381 C C . HIS C 3 49 ? -18.292 17.899 21.519 1.00 43.59 213 HIS K C 1
ATOM 2382 O O . HIS C 3 49 ? -18.743 17.636 20.399 1.00 45.16 213 HIS K O 1
ATOM 2389 N N . GLU C 3 50 ? -17.670 19.053 21.781 1.00 35.97 214 GLU K N 1
ATOM 2390 C CA . GLU C 3 50 ? -17.471 20.045 20.727 1.00 40.64 214 GLU K CA 1
ATOM 2391 C C . GLU C 3 50 ? -16.537 19.522 19.642 1.00 33.93 214 GLU K C 1
ATOM 2392 O O . GLU C 3 50 ? -16.734 19.807 18.455 1.00 50.67 214 GLU K O 1
ATOM 2398 N N . MET C 3 51 ? -15.525 18.741 20.025 1.00 31.18 215 MET K N 1
ATOM 2399 C CA . MET C 3 51 ? -14.611 18.171 19.037 1.00 39.83 215 MET K CA 1
ATOM 2400 C C . MET C 3 51 ? -15.336 17.185 18.128 1.00 35.63 215 MET K C 1
ATOM 2401 O O . MET C 3 51 ? -15.183 17.219 16.898 1.00 32.00 215 MET K O 1
ATOM 2406 N N . LEU C 3 52 ? -16.135 16.293 18.721 1.00 34.61 216 LEU K N 1
ATOM 2407 C CA . LEU C 3 52 ? -16.932 15.367 17.922 1.00 41.95 216 LEU K CA 1
ATOM 2408 C C . LEU C 3 52 ? -17.925 16.114 17.040 1.00 45.18 216 LEU K C 1
ATOM 2409 O O . LEU C 3 52 ? -18.174 15.713 15.898 1.00 46.99 216 LEU K O 1
ATOM 2414 N N . GLU C 3 53 ? -18.501 17.206 17.550 1.00 40.30 217 GLU K N 1
ATOM 2415 C CA . GLU C 3 53 ? -19.426 17.996 16.745 1.00 36.09 217 GLU K CA 1
ATOM 2416 C C . GLU C 3 53 ? -18.724 18.614 15.543 1.00 49.37 217 GLU K C 1
ATOM 2417 O O . GLU C 3 53 ? -19.259 18.601 14.430 1.00 42.89 217 GLU K O 1
ATOM 2423 N N . ILE C 3 54 ? -17.522 19.158 15.749 1.00 41.80 218 ILE K N 1
ATOM 2424 C CA . ILE C 3 54 ? -16.760 19.727 14.639 1.00 36.33 218 ILE K CA 1
ATOM 2425 C C . ILE C 3 54 ? -16.443 18.654 13.606 1.00 43.41 218 ILE K C 1
ATOM 2426 O O . ILE C 3 54 ? -16.583 18.873 12.395 1.00 41.33 218 ILE K O 1
ATOM 2431 N N . LEU C 3 55 ? -16.016 17.475 14.068 1.00 42.91 219 LEU K N 1
ATOM 2432 C CA . LEU C 3 55 ? -15.692 16.389 13.146 1.00 34.56 219 LEU K CA 1
ATOM 2433 C C . LEU C 3 55 ? -16.914 15.969 12.334 1.00 45.13 219 LEU K C 1
ATOM 2434 O O . LEU C 3 55 ? -16.841 15.831 11.106 1.00 36.82 219 LEU K O 1
ATOM 2439 N N . ILE C 3 56 ? -18.050 15.766 13.006 1.00 36.49 220 ILE K N 1
ATOM 2440 C CA . ILE C 3 56 ? -19.264 15.332 12.318 1.00 40.66 220 ILE K CA 1
ATOM 2441 C C . ILE C 3 56 ? -19.739 16.401 11.342 1.00 49.34 220 ILE K C 1
ATOM 2442 O O . ILE C 3 56 ? -20.194 16.093 10.233 1.00 42.84 220 ILE K O 1
ATOM 2447 N N . ASN C 3 57 ? -19.636 17.675 11.733 1.00 46.73 221 ASN K N 1
ATOM 2448 C CA . ASN C 3 57 ? -20.065 18.754 10.851 1.00 48.56 221 ASN K CA 1
ATOM 2449 C C . ASN C 3 57 ? -19.195 18.827 9.605 1.00 42.01 221 ASN K C 1
ATOM 2450 O O . ASN C 3 57 ? -19.712 18.980 8.493 1.00 43.55 221 ASN K O 1
ATOM 2455 N N . ARG C 3 58 ? -17.874 18.714 9.764 1.00 38.34 222 ARG K N 1
ATOM 2456 C CA . ARG C 3 58 ? -17.003 18.793 8.597 1.00 45.68 222 ARG K CA 1
ATOM 2457 C C . ARG C 3 58 ? -17.121 17.552 7.721 1.00 40.37 222 ARG K C 1
ATOM 2458 O O . ARG C 3 58 ? -16.894 17.630 6.507 1.00 40.48 222 ARG K O 1
ATOM 2466 N N . LEU C 3 59 ? -17.486 16.406 8.304 1.00 40.30 223 LEU K N 1
ATOM 2467 C CA . LEU C 3 59 ? -17.619 15.190 7.507 1.00 34.88 223 LEU K CA 1
ATOM 2468 C C . LEU C 3 59 ? -18.716 15.326 6.456 1.00 48.95 223 LEU K C 1
ATOM 2469 O O . LEU C 3 59 ? -18.587 14.803 5.343 1.00 48.67 223 LEU K O 1
ATOM 2474 N N . PHE C 3 60 ? -19.799 16.032 6.784 1.00 49.97 224 PHE K N 1
ATOM 2475 C CA . PHE C 3 60 ? -20.932 16.149 5.876 1.00 44.03 224 PHE K CA 1
ATOM 2476 C C . PHE C 3 60 ? -21.022 17.497 5.174 1.00 58.54 224 PHE K C 1
ATOM 2477 O O . PHE C 3 60 ? -21.658 17.581 4.117 1.00 64.67 224 PHE K O 1
ATOM 2485 N N . ASP C 3 61 ? -20.409 18.548 5.722 1.00 62.91 225 ASP K N 1
ATOM 2486 C CA . ASP C 3 61 ? -20.395 19.830 5.028 1.00 63.54 225 ASP K CA 1
ATOM 2487 C C . ASP C 3 61 ? -19.411 19.818 3.865 1.00 61.87 225 ASP K C 1
ATOM 2488 O O . ASP C 3 61 ? -19.726 20.310 2.776 1.00 63.46 225 ASP K O 1
ATOM 2493 N N . VAL C 3 62 ? -18.223 19.261 4.076 1.00 45.07 226 VAL K N 1
ATOM 2494 C CA . VAL C 3 62 ? -17.227 19.124 3.017 1.00 50.15 226 VAL K CA 1
ATOM 2495 C C . VAL C 3 62 ? -16.941 17.640 2.816 1.00 57.77 226 VAL K C 1
ATOM 2496 O O . VAL C 3 62 ? -15.952 17.122 3.354 1.00 56.55 226 VAL K O 1
ATOM 2500 N N . PRO C 3 63 ? -17.778 16.916 2.065 1.00 54.26 227 PRO K N 1
ATOM 2501 C CA . PRO C 3 63 ? -17.519 15.484 1.842 1.00 51.80 227 PRO K CA 1
ATOM 2502 C C . PRO C 3 63 ? -16.266 15.210 1.030 1.00 70.66 227 PRO K C 1
ATOM 2503 O O . PRO C 3 63 ? -15.814 14.058 0.994 1.00 56.29 227 PRO K O 1
ATOM 2507 N N . HIS C 3 64 ? -15.694 16.223 0.381 1.00 84.53 228 HIS K N 1
ATOM 2508 C CA . HIS C 3 64 ? -14.495 16.060 -0.425 1.00 84.09 228 HIS K CA 1
ATOM 2509 C C . HIS C 3 64 ? -13.221 16.420 0.326 1.00 82.82 228 HIS K C 1
ATOM 2510 O O . HIS C 3 64 ? -12.126 16.129 -0.167 1.00 91.98 228 HIS K O 1
ATOM 2517 N N . ASP C 3 65 ? -13.337 17.044 1.496 1.00 78.77 229 ASP K N 1
ATOM 2518 C CA . ASP C 3 65 ? -12.181 17.346 2.343 1.00 79.41 229 ASP K CA 1
ATOM 2519 C C . ASP C 3 65 ? -12.650 17.425 3.784 1.00 73.56 229 ASP K C 1
ATOM 2520 O O . ASP C 3 65 ? -12.797 18.514 4.356 1.00 72.49 229 ASP K O 1
ATOM 2525 N N . PRO C 3 66 ? -12.903 16.278 4.418 1.00 65.24 230 PRO K N 1
ATOM 2526 C CA . PRO C 3 66 ? -13.414 16.269 5.791 1.00 62.70 230 PRO K CA 1
ATOM 2527 C C . PRO C 3 66 ? -12.356 16.461 6.867 1.00 59.37 230 PRO K C 1
ATOM 2528 O O . PRO C 3 66 ? -12.648 16.221 8.041 1.00 61.69 230 PRO K O 1
ATOM 2532 N N . TYR C 3 67 ? -11.147 16.883 6.508 1.00 64.16 231 TYR K N 1
ATOM 2533 C CA . TYR C 3 67 ? -10.079 17.042 7.484 1.00 46.92 231 TYR K CA 1
ATOM 2534 C C . TYR C 3 67 ? -10.169 18.397 8.172 1.00 48.55 231 TYR K C 1
ATOM 2535 O O . TYR C 3 67 ? -10.368 19.429 7.524 1.00 54.57 231 TYR K O 1
ATOM 2544 N N . VAL C 3 68 ? -10.021 18.387 9.494 1.00 51.35 232 VAL K N 1
ATOM 2545 C CA . VAL C 3 68 ? -10.007 19.596 10.307 1.00 48.05 232 VAL K CA 1
ATOM 2546 C C . VAL C 3 68 ? -8.635 19.716 10.956 1.00 55.60 232 VAL K C 1
ATOM 2547 O O . VAL C 3 68 ? -8.049 18.712 11.377 1.00 53.81 232 VAL K O 1
ATOM 2551 N N . LYS C 3 69 ? -8.114 20.939 11.017 1.00 47.82 233 LYS K N 1
ATOM 2552 C CA . LYS C 3 69 ? -6.785 21.148 11.574 1.00 52.56 233 LYS K CA 1
ATOM 2553 C C . LYS C 3 69 ? -6.815 21.031 13.093 1.00 61.49 233 LYS K C 1
ATOM 2554 O O . LYS C 3 69 ? -7.763 21.471 13.750 1.00 57.84 233 LYS K O 1
ATOM 2560 N N . ILE C 3 70 ? -5.766 20.432 13.649 1.00 61.39 234 ILE K N 1
ATOM 2561 C CA . ILE C 3 70 ? -5.656 20.243 15.093 1.00 55.74 234 ILE K CA 1
ATOM 2562 C C . ILE C 3 70 ? -5.055 21.510 15.695 1.00 69.03 234 ILE K C 1
ATOM 2563 O O . ILE C 3 70 ? -3.902 21.852 15.424 1.00 69.45 234 ILE K O 1
ATOM 2568 N N . SER C 3 71 ? -5.834 22.207 16.516 1.00 66.42 235 SER K N 1
ATOM 2569 C CA . SER C 3 71 ? -5.390 23.430 17.162 1.00 63.14 235 SER K CA 1
ATOM 2570 C C . SER C 3 71 ? -4.907 23.122 18.577 1.00 61.17 235 SER K C 1
ATOM 2571 O O . SER C 3 71 ? -4.849 21.966 19.007 1.00 58.91 235 SER K O 1
ATOM 2574 N N . ASP C 3 72 ? -4.550 24.176 19.314 1.00 63.05 236 ASP K N 1
ATOM 2575 C CA . ASP C 3 72 ? -4.114 23.990 20.692 1.00 56.43 236 ASP K CA 1
ATOM 2576 C C . ASP C 3 72 ? -5.278 23.708 21.633 1.00 50.48 236 ASP K C 1
ATOM 2577 O O . ASP C 3 72 ? -5.053 23.241 22.754 1.00 52.88 236 ASP K O 1
ATOM 2582 N N . SER C 3 73 ? -6.511 23.978 21.203 1.00 51.28 237 SER K N 1
ATOM 2583 C CA . SER C 3 73 ? -7.687 23.696 22.014 1.00 44.99 237 SER K CA 1
ATOM 2584 C C . SER C 3 73 ? -8.072 22.222 22.011 1.00 45.98 237 SER K C 1
ATOM 2585 O O . SER C 3 73 ? -8.924 21.821 22.812 1.00 57.88 237 SER K O 1
ATOM 2588 N N . PHE C 3 74 ? -7.474 21.412 21.140 1.00 54.46 238 PHE K N 1
ATOM 2589 C CA . PHE C 3 74 ? -7.730 19.975 21.106 1.00 46.72 238 PHE K CA 1
ATOM 2590 C C . PHE C 3 74 ? -6.821 19.304 22.129 1.00 48.36 238 PHE K C 1
ATOM 2591 O O . PHE C 3 74 ? -5.596 19.299 21.968 1.00 56.40 238 PHE K O 1
ATOM 2599 N N . TRP C 3 75 ? -7.413 18.746 23.176 1.00 53.81 239 TRP K N 1
ATOM 2600 C CA . TRP C 3 75 ? -6.641 18.016 24.171 1.00 47.28 239 TRP K CA 1
ATOM 2601 C C . TRP C 3 75 ? -6.011 16.792 23.513 1.00 47.53 239 TRP K C 1
ATOM 2602 O O . TRP C 3 75 ? -6.741 15.947 22.972 1.00 48.04 239 TRP K O 1
ATOM 2613 N N . PRO C 3 76 ? -4.686 16.666 23.514 1.00 45.66 240 PRO K N 1
ATOM 2614 C CA . PRO C 3 76 ? -4.031 15.548 22.813 1.00 47.67 240 PRO K CA 1
ATOM 2615 C C . PRO C 3 76 ? -4.523 14.188 23.288 1.00 44.99 240 PRO K C 1
ATOM 2616 O O . PRO C 3 76 ? -4.632 13.261 22.470 1.00 50.39 240 PRO K O 1
ATOM 2620 N N . PRO C 3 77 ? -4.812 14.001 24.588 1.00 36.31 241 PRO K N 1
ATOM 2621 C CA . PRO C 3 77 ? -5.456 12.736 24.982 1.00 45.30 241 PRO K CA 1
ATOM 2622 C C . PRO C 3 77 ? -6.759 12.460 24.252 1.00 39.52 241 PRO K C 1
ATOM 2623 O O . PRO C 3 77 ? -7.026 11.304 23.910 1.00 39.63 241 PRO K O 1
ATOM 2627 N N . TYR C 3 78 ? -7.575 13.484 23.989 1.00 46.90 242 TYR K N 1
ATOM 2628 C CA . TYR C 3 78 ? -8.815 13.262 23.247 1.00 39.48 242 TYR K CA 1
ATOM 2629 C C . TYR C 3 78 ? -8.535 12.823 21.813 1.00 47.45 242 TYR K C 1
ATOM 2630 O O . TYR C 3 78 ? -9.202 11.918 21.293 1.00 49.30 242 TYR K O 1
ATOM 2639 N N . VAL C 3 79 ? -7.557 13.454 21.159 1.00 43.25 243 VAL K N 1
ATOM 2640 C CA . VAL C 3 79 ? -7.214 13.078 19.790 1.00 43.02 243 VAL K CA 1
ATOM 2641 C C . VAL C 3 79 ? -6.701 11.645 19.747 1.00 52.54 243 VAL K C 1
ATOM 2642 O O . VAL C 3 79 ? -7.098 10.852 18.884 1.00 48.94 243 VAL K O 1
ATOM 2646 N N . GLU C 3 80 ? -5.821 11.285 20.685 1.00 46.65 244 GLU K N 1
ATOM 2647 C CA . GLU C 3 80 ? -5.308 9.919 20.719 1.00 42.96 244 GLU K CA 1
ATOM 2648 C C . GLU C 3 80 ? -6.402 8.915 21.061 1.00 46.41 244 GLU K C 1
ATOM 2649 O O . GLU C 3 80 ? -6.380 7.786 20.561 1.00 54.33 244 GLU K O 1
ATOM 2655 N N . LEU C 3 81 ? -7.367 9.305 21.897 1.00 38.39 245 LEU K N 1
ATOM 2656 C CA . LEU C 3 81 ? -8.495 8.432 22.199 1.00 41.19 245 LEU K CA 1
ATOM 2657 C C . LEU C 3 81 ? -9.329 8.172 20.952 1.00 46.85 245 LEU K C 1
ATOM 2658 O O . LEU C 3 81 ? -9.700 7.029 20.663 1.00 46.25 245 LEU K O 1
ATOM 2663 N N . LEU C 3 82 ? -9.637 9.231 20.200 1.00 39.21 246 LEU K N 1
ATOM 2664 C CA . LEU C 3 82 ? -10.401 9.059 18.970 1.00 38.85 246 LEU K CA 1
ATOM 2665 C C . LEU C 3 82 ? -9.615 8.276 17.924 1.00 44.77 246 LEU K C 1
ATOM 2666 O O . LEU C 3 82 ? -10.213 7.588 17.089 1.00 36.40 246 LEU K O 1
ATOM 2671 N N . LEU C 3 83 ? -8.282 8.362 17.956 1.00 52.14 247 LEU K N 1
ATOM 2672 C CA . LEU C 3 83 ? -7.468 7.615 17.002 1.00 43.08 247 LEU K CA 1
ATOM 2673 C C . LEU C 3 83 ? -7.397 6.132 17.350 1.00 40.39 247 LEU K C 1
ATOM 2674 O O . LEU C 3 83 ? -7.476 5.281 16.457 1.00 41.09 247 LEU K O 1
ATOM 2679 N N . ARG C 3 84 ? -7.246 5.800 18.636 1.00 40.42 248 ARG K N 1
ATOM 2680 C CA . ARG C 3 84 ? -7.121 4.398 19.026 1.00 46.25 248 ARG K CA 1
ATOM 2681 C C . ARG C 3 84 ? -8.405 3.619 18.774 1.00 47.01 248 ARG K C 1
ATOM 2682 O O . ARG C 3 84 ? -8.348 2.433 18.428 1.00 38.05 248 ARG K O 1
ATOM 2690 N N . ASN C 3 85 ? -9.564 4.257 18.943 1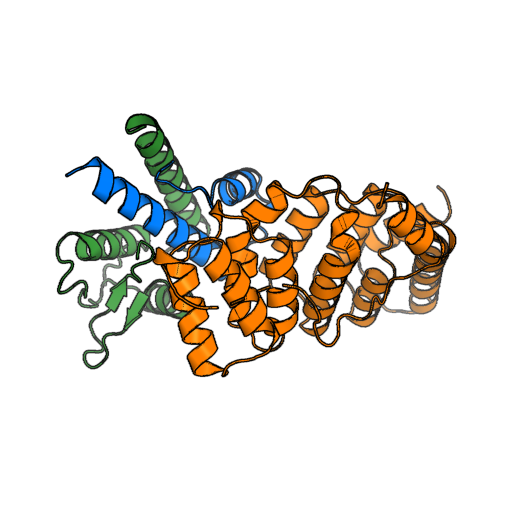.00 43.33 249 ASN K N 1
ATOM 2691 C CA . ASN C 3 85 ? -10.854 3.588 18.848 1.00 39.51 249 ASN K CA 1
ATOM 2692 C C . ASN C 3 85 ? -11.460 3.663 17.452 1.00 34.46 249 ASN K C 1
ATOM 2693 O O . ASN C 3 85 ? -12.685 3.534 17.314 1.00 43.51 249 ASN K O 1
ATOM 2698 N N . GLY C 3 86 ? -10.635 3.861 16.424 1.00 37.96 250 GLY K N 1
ATOM 2699 C CA . GLY C 3 86 ? -11.108 3.894 15.057 1.00 49.74 250 GLY K CA 1
ATOM 2700 C C . GLY C 3 86 ? -12.094 4.989 14.727 1.00 36.49 250 GLY K C 1
ATOM 2701 O O . GLY C 3 86 ? -12.721 4.931 13.667 1.00 44.80 250 GLY K O 1
ATOM 2702 N N . ILE C 3 87 ? -12.263 5.984 15.595 1.00 44.06 251 ILE K N 1
ATOM 2703 C CA . ILE C 3 87 ? -13.240 7.036 15.327 1.00 37.64 251 ILE K CA 1
ATOM 2704 C C . ILE C 3 87 ? -12.643 8.107 14.427 1.00 35.85 251 ILE K C 1
ATOM 2705 O O . ILE C 3 87 ? -13.259 8.518 13.438 1.00 39.26 251 ILE K O 1
ATOM 2710 N N . ALA C 3 88 ? -11.433 8.560 14.746 1.00 40.39 252 ALA K N 1
ATOM 2711 C CA . ALA C 3 88 ? -10.720 9.551 13.957 1.00 27.94 252 ALA K CA 1
ATOM 2712 C C . ALA C 3 88 ? -9.598 8.882 13.175 1.00 36.23 252 ALA K C 1
ATOM 2713 O O . ALA C 3 88 ? -9.030 7.874 13.606 1.00 46.42 252 ALA K O 1
ATOM 2715 N N . LEU C 3 89 ? -9.288 9.455 12.016 1.00 42.90 253 LEU K N 1
ATOM 2716 C CA . LEU C 3 89 ? -8.235 8.961 11.142 1.00 27.31 253 LEU K CA 1
ATOM 2717 C C . LEU C 3 89 ? -7.282 10.098 10.810 1.00 35.71 253 LEU K C 1
ATOM 2718 O O . LEU C 3 89 ? -7.706 11.245 10.640 1.00 46.48 253 LEU K O 1
ATOM 2723 N N . ARG C 3 90 ? -5.996 9.777 10.717 1.00 40.72 254 ARG K N 1
ATOM 2724 C CA . ARG C 3 90 ? -4.972 10.770 10.430 1.00 37.35 254 ARG K CA 1
ATOM 2725 C C . ARG C 3 90 ? -4.812 10.971 8.928 1.00 55.67 254 ARG K C 1
ATOM 2726 O O . ARG C 3 90 ? -5.008 10.049 8.131 1.00 43.33 254 ARG K O 1
ATOM 2734 N N . HIS C 3 91 ? -4.458 12.196 8.550 1.00 58.08 255 HIS K N 1
ATOM 2735 C CA . HIS C 3 91 ? -4.178 12.489 7.153 1.00 52.85 255 HIS K CA 1
ATOM 2736 C C . HIS C 3 91 ? -2.897 11.776 6.726 1.00 54.82 255 HIS K C 1
ATOM 2737 O O . HIS C 3 91 ? -1.943 11.694 7.507 1.00 60.39 255 HIS K O 1
ATOM 2744 N N . PRO C 3 92 ? -2.848 11.238 5.504 1.00 68.13 256 PRO K N 1
ATOM 2745 C CA . PRO C 3 92 ? -1.665 10.463 5.093 1.00 54.66 256 PRO K CA 1
ATOM 2746 C C . PRO C 3 92 ? -0.364 11.248 5.130 1.00 57.48 256 PRO K C 1
ATOM 2747 O O . PRO C 3 92 ? 0.699 10.650 5.334 1.00 67.86 256 PRO K O 1
ATOM 2751 N N . GLU C 3 93 ? -0.409 12.564 4.945 1.00 53.64 257 GLU K N 1
ATOM 2752 C CA . GLU C 3 93 ? 0.802 13.377 4.927 1.00 52.80 257 GLU K CA 1
ATOM 2753 C C . GLU C 3 93 ? 0.800 14.495 5.957 1.00 65.30 257 GLU K C 1
ATOM 2754 O O . GLU C 3 93 ? 1.846 14.781 6.545 1.00 65.25 257 GLU K O 1
ATOM 2760 N N . ASP C 3 94 ? -0.344 15.138 6.194 1.00 73.74 258 ASP K N 1
ATOM 2761 C CA . ASP C 3 94 ? -0.406 16.284 7.092 1.00 55.90 258 ASP K CA 1
ATOM 2762 C C . ASP C 3 94 ? -0.725 15.809 8.504 1.00 62.67 258 ASP K C 1
ATOM 2763 O O . ASP C 3 94 ? -1.846 15.337 8.747 1.00 63.67 258 ASP K O 1
ATOM 2768 N N . PRO C 3 95 ? 0.205 15.914 9.458 1.00 60.83 259 PRO K N 1
ATOM 2769 C CA . PRO C 3 95 ? -0.098 15.462 10.826 1.00 68.04 259 PRO K CA 1
ATOM 2770 C C . PRO C 3 95 ? -1.078 16.361 11.559 1.00 76.19 259 PRO K C 1
ATOM 2771 O O . PRO C 3 95 ? -1.741 15.890 12.493 1.00 64.87 259 PRO K O 1
ATOM 2775 N N . THR C 3 96 ? -1.194 17.630 11.172 1.00 72.45 260 THR K N 1
ATOM 2776 C CA . THR C 3 96 ? -2.066 18.572 11.863 1.00 64.96 260 THR K CA 1
ATOM 2777 C C . THR C 3 96 ? -3.540 18.386 11.530 1.00 56.36 260 THR K C 1
ATOM 2778 O O . THR C 3 96 ? -4.371 19.129 12.063 1.00 71.27 260 THR K O 1
ATOM 2782 N N . ARG C 3 97 ? -3.891 17.426 10.679 1.00 58.04 261 ARG K N 1
ATOM 2783 C CA . ARG C 3 97 ? -5.265 17.240 10.239 1.00 58.14 261 ARG K CA 1
ATOM 2784 C C . ARG C 3 97 ? -5.748 15.833 10.562 1.00 59.60 261 ARG K C 1
ATOM 2785 O O . ARG C 3 97 ? -5.017 14.854 10.378 1.00 48.59 261 ARG K O 1
ATOM 2793 N N . ILE C 3 98 ? -6.986 15.745 11.046 1.00 60.68 262 ILE K N 1
ATOM 2794 C CA . ILE C 3 98 ? -7.661 14.477 11.282 1.00 46.49 262 ILE K CA 1
ATOM 2795 C C . ILE C 3 98 ? -9.063 14.566 10.698 1.00 47.98 262 ILE K C 1
ATOM 2796 O O . ILE C 3 98 ? -9.648 15.649 10.595 1.00 51.65 262 ILE K O 1
ATOM 2801 N N . ARG C 3 99 ? -9.599 13.414 10.311 1.00 44.74 263 ARG K N 1
ATOM 2802 C CA . ARG C 3 99 ? -10.947 13.315 9.774 1.00 35.95 263 ARG K CA 1
ATOM 2803 C C . ARG C 3 99 ? -11.731 12.289 10.576 1.00 39.83 263 ARG K C 1
ATOM 2804 O O . ARG C 3 99 ? -11.175 11.531 11.374 1.00 39.24 263 ARG K O 1
ATOM 2812 N N . LEU C 3 100 ? -13.039 12.264 10.350 1.00 41.29 264 LEU K N 1
ATOM 2813 C CA . LEU C 3 100 ? -13.924 11.312 11.002 1.00 42.27 264 LEU K CA 1
ATOM 2814 C C . LEU C 3 100 ? -14.147 10.112 10.093 1.00 49.43 264 LEU K C 1
ATOM 2815 O O . LEU C 3 100 ? -14.331 10.263 8.882 1.00 48.87 264 LEU K O 1
ATOM 2820 N N . GLU C 3 101 ? -14.123 8.919 10.683 1.00 46.91 265 GLU K N 1
ATOM 2821 C CA . GLU C 3 101 ? -14.372 7.702 9.921 1.00 49.77 265 GLU K CA 1
ATOM 2822 C C . GLU C 3 101 ? -15.799 7.700 9.388 1.00 58.11 265 GLU K C 1
ATOM 2823 O O . GLU C 3 101 ? -16.758 7.828 10.155 1.00 56.58 265 GLU K O 1
ATOM 2829 N N . ALA C 3 102 ? -15.937 7.564 8.071 1.00 53.85 266 ALA K N 1
ATOM 2830 C CA . ALA C 3 102 ? -17.246 7.574 7.420 1.00 47.75 266 ALA K CA 1
ATOM 2831 C C . ALA C 3 102 ? -17.921 6.231 7.667 1.00 53.19 266 ALA K C 1
ATOM 2832 O O . ALA C 3 102 ? -17.811 5.296 6.873 1.00 53.93 266 ALA K O 1
ATOM 2834 N N . PHE C 3 103 ? -18.633 6.136 8.791 1.00 43.60 267 PHE K N 1
ATOM 2835 C CA . PHE C 3 103 ? -19.335 4.908 9.139 1.00 48.59 267 PHE K CA 1
ATOM 2836 C C . PHE C 3 103 ? -20.593 4.693 8.309 1.00 48.95 267 PHE K C 1
ATOM 2837 O O . PHE C 3 103 ? -21.083 3.561 8.234 1.00 50.67 267 PHE K O 1
ATOM 2845 N N . HIS C 3 104 ? -21.126 5.746 7.692 1.00 48.08 268 HIS K N 1
ATOM 2846 C CA . HIS C 3 104 ? -22.330 5.633 6.879 1.00 46.89 268 HIS K CA 1
ATOM 2847 C C . HIS C 3 104 ? -22.064 5.049 5.499 1.00 50.55 268 HIS K C 1
ATOM 2848 O O . HIS C 3 104 ? -23.006 4.918 4.710 1.00 46.99 268 HIS K O 1
ATOM 2855 N N . GLN C 3 105 ? -20.820 4.698 5.190 1.00 56.81 269 GLN K N 1
ATOM 2856 C CA . GLN C 3 105 ? -20.478 4.165 3.877 1.00 71.71 269 GLN K CA 1
ATOM 2857 C C . GLN C 3 105 ? -19.225 3.297 3.949 1.00 69.62 269 GLN K C 1
ATOM 2858 O O . GLN C 3 105 ? -18.839 2.656 2.972 1.00 65.15 269 GLN K O 1
#

Sequence (353 aa):
QNLQMEIKITTVIQHVFQNLILGSKVNWAEDPALKEIVLQLEKNVDMMDALQMAVGYFEKGPIKASQNKDKTLEKHLKTVENVAWKNGLASEEIDILLNIALSGKFGNAVNTRILKCMIPATVISEDSVVKAVSWLCVGKCSGSTKVLFYRWLVAMFDFIDRKEQINLLYGFFFASLQDDALCPYVCHLLYLLTKKENVKPFRVRKLLDLQAKMGMQPHLQALLSLYKFFAPALISVKIYFKNSENLWKTALLAVKQRNRSPKMLNIKEYKEKLLSTLGEFLEDHFPLPDVNLITLHEMLEILINRLFDVPHDPYVKISDSFWPPYVELLLRNGIALRHPEDPTRIRLEAFHQ

Solvent-accessible surface area: 17823 Å² total; per-residue (Å²): 197,76,41,91,94,32,10,56,34,0,23,0,2,6,14,0,1,18,27,0,0,49,22,27,133,28,26,0,14,118,59,103,48,9,43,109,18,0,23,49,2,19,91,55,9,81,166,163,92,66,13,92,105,0,10,19,20,0,90,153,6,79,79,178,90,65,170,86,58,98,133,44,41,69,136,36,3,94,40,0,30,86,42,2,125,147,70,9,1,38,20,121,36,0,29,49,0,0,14,13,1,0,5,34,76,27,46,76,70,17,12,37,71,0,0,88,2,0,3,3,28,90,68,0,38,28,56,0,0,0,53,0,4,0,52,15,13,25,35,121,19,50,47,70,2,46,31,20,0,7,41,0,0,24,26,0,19,64,11,8,60,151,63,135,61,0,10,46,0,0,4,8,1,19,42,25,6,143,70,83,67,11,0,42,31,0,0,27,0,0,14,69,7,12,98,138,88,2,12,16,59,25,6,4,81,64,1,68,78,20,24,87,164,45,32,150,62,86,22,1,45,15,0,1,60,26,0,92,144,45,17,84,108,82,17,93,44,140,126,158,10,148,77,48,1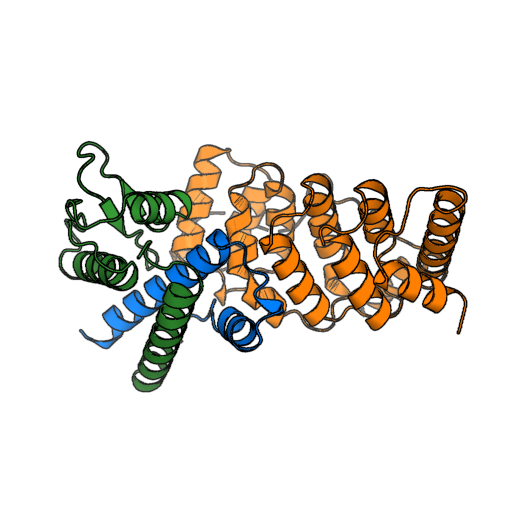08,59,64,0,135,12,73,72,6,18,60,52,71,160,120,133,85,169,115,82,122,94,14,81,101,26,40,126,76,0,42,74,28,5,15,122,9,5,137,102,70,33,85,52,76,174,154,136,57,40,67,3,69,78,0,4,61,52,1,16,79,65,9,44,109,48,86,172,48,8,34,24,129,40,54,116,28,11,66,83,60,6,6,100,13,0,46,165,30,34,0,1,68,118,51,106,137,51,92,58,73,0,51,0,10,7,6,33,117

Foldseek 3Di:
DPLVVVLVVVLVVLVVVVVVVVVVVDPQVVPVVSVVVVVVRPDRSVD/DDLLVVLLVVLVVFDDDDDPPVVVVNVSNLVSLLVVLQPQHDAQVSLLRLQLSLLALTDDVVSSLSSLLSHHHNAAYEVVSVVSSLVSVVVPSGDLVSVLSVLLSCLLRVLRHPDCPVVLVCVVSLLVCCVPPSCNLSSLSNCLVSDDLVSLDLVSLVVLVVSCVVPPDDPSSQQSQQVSCVSPVPSHPGHDDGPPNDNSNDHPSVVVVVVVSPD/DVVVVVVVVVVVLVVVVVVCCVPPNDPVVAADGLNVVVVLQVCLCPVPVPDSKDFADPNHDVVSVVVCPVVQQWDADPPDRRIIHGDPPVD

B-factor: mean 50.49, std 19.02, range [15.03, 143.83]

Secondary structure (DSSP, 8-state):
-HHHHHHHHHHHHHHHHHHHHHHHT--TTTSHHHHHHHTTSS--S--/--HHHHHHHHHHT---SS-SSHHHHHHHHHHHHHHHHHHT-B-HHHHHHHHHHHTSSSS-HHHHHHHHHT--BSS-B-HHHHHHHHHHHHH--S-HHHHHHHHHHHHHTGGGBS--HHHHTTHHHHHGGGS-TTTHHHHHHHHHHH--GGG--HHHHHHHHHHHHHH-S-HHHHHHHHHHHHH-TTT-------TT---TT--HHHHHHHHHT--/-HHHHHHHHHHHHHHHHHHHHHHS------PPPHHHHHHHHHHHHHH-TT---EE--TTS-HHHHHHHHHTTSEEE-SS-TTEEEE--TT-

=== Feature glossary ===
Feature key, reading from the visual/contextual features back to the raw sequence:

Rendered structure images. Structure images are PyMOL renders from six orthogonal camera directions. Cartoon representation draws helices as coils and strands as arrows; sticks shows the backbone as bonds; surface shows the solvent-excluded envelope. Rainbow coloring maps sequence position to hue (blue→red, N→C); chain coloring assigns a distinct color per polypeptide.

Contact-map, Ramachandran, and PAE plots. Three diagnostic plots accompany the record. The Cα contact map visualizes the tertiary structure as a 2D adjacency matrix (8 Å cutoff, sequence-local contacts suppressed). The Ramachandran plot shows the distribution of backbone (φ, ψ) torsions, with points in the α and β basins reflecting secondary structure content. The PAE plot shows AlphaFold's inter-residue confidence as a color matrix.

InterPro / GO / CATH / organism. The annotation block draws on four external resources. InterPro: which protein families and domains the sequence belongs to. GO: standardized terms for what the protein does, what process it participates in, and where in the cell it acts. CATH: which structural fold it has in the CATH hierarchy. Organism: the species of origin.

Nearest PDB structures. Structural nearest neighbors (via Foldseek easy-search vs the PDB). Reported per hit: target PDB id, E-value, and alignment TM-score. A TM-score above ~0.5 is the conventional threshold for 'same fold'.

Predicted aligned error. Predicted aligned error is AlphaFold's pairwise confidence. Unlike pLDDT (per-residue), PAE is per-residue-pair and captures whether two parts of the structure are correctly placed relative to each other. Units are ångströms of expected positional error.

Solvent-accessible surface area. SASA measures how much of the protein is reachable by solvent. It is computed by rolling a water-sized probe over the atomic surface and summing the exposed area (Å²). Per-residue SASA distinguishes core (buried, low SASA) from surface (exposed, high SASA) residues; total SASA is a whole-molecule size measure.

B-factor. Crystallographic B-factors measure how much each atom's electron density is smeared out, in Å². They rise in mobile loops and surface residues and fall in the buried interior. In AlphaFold models this column is repurposed to hold pLDDT instead.

pLDDT. For AlphaFold models, the B-factor field carries pLDDT — the model's own estimate of local accuracy on a 0–100 scale. Regions with pLDDT<50 should be treated as essentially unmodeled; they often correspond to intrinsically disordered segments.

Backbone torsions (φ/ψ). φ (phi) and ψ (psi) are the two rotatable backbone dihedrals per residue: φ is the C(i-1)–N–Cα–C torsion, ψ is the N–Cα–C–N(i+1) torsion, both in degrees on (−180°, 180°]. α-helical residues cluster near (−60°, −45°); β-strand residues near (−120°, +130°). A Ramachandran plot is simply a scatter of (φ, ψ) for every residue.

Radius of gyration, Cα contacts, bounding box. Radius of gyration (Rg) is the root-mean-square distance of Cα atoms from their centroid — a single number for overall size and compactness. A globular domain of N residues has Rg ≈ 2.2·N^0.38 Å; an extended or disordered chain has a much larger Rg. The Cα contact count is the number of residue pairs whose Cα atoms are within 8 Å and are more than four positions apart in sequence — a standard proxy for tertiary packing density. The bounding box is the smallest axis-aligned box enclosing all Cα atoms.

Secondary structure (3-state, P-SEA). Three-state secondary structure (P-SEA) collapses the eight DSSP classes into helix (a), strand (b), and coil (c). P-SEA assigns these from Cα geometry alone — distances and angles — without requiring backbone oxygens, so it works on any Cα trace.

Secondary structure (8-state, DSSP). Secondary structure is the local, repeating backbone conformation. DSSP classifies it into eight states by reading the hydrogen-bond network: three helix types (H, G, I), two β types (E, B), two non-regular types (T, S), and unstructured coil (-).

Foldseek 3Di. The Foldseek 3Di string encodes local tertiary geometry as a 20-letter alphabet — one character per residue — derived from the relative positions of nearby Cα atoms. Unlike the amino-acid sequence, 3Di is a direct function of the 3D structure, so two proteins with the same fold have similar 3Di strings even at low sequence identity.

mmCIF coordinates. Structure coordinates are given as an mmCIF _atom_site loop: one row per atom with element, residue name, chain id, sequence number, and x/y/z position in Å. Only the four main-chain atoms per residue are included here; side chains are omitted to keep the record compact.

Sequence. This is the polypeptide sequence — one letter per residue, N-terminus first. Length ranges from a few dozen residues for small domains to over a thousand for large multi-domain proteins.